Protein AF-A0A378AQS3-F1 (afdb_monomer)

InterPro domains:
  IPR000160 GGDEF domain [PF00990] (47-160)
  IPR000160 GGDEF domain [PS50887] (77-192)
  IPR000160 GGDEF domain [SM00267] (37-167)
  IPR000160 GGDEF domain [TIGR00254] (46-160)
  IPR000160 GGDEF domain [cd01949] (50-169)
  IPR029787 Nucleotide cyclase [SSF55073] (52-170)
  IPR043128 Reverse transcriptase/Diguanylate cyclase domain [G3DSA:3.30.70.270] (35-178)
  IPR050469 Diguanylate cyclase Dgc-like, bacteria [PTHR45138] (30-157)

Nearest PDB structures (foldseek):
  6zxc-assembly2_D  TM=8.691E-01  e=1.055E-13  Leptospira biflexa serovar Patoc strain 'Patoc 1 (Paris)'
  6zxm-assembly3_E  TM=8.053E-01  e=2.109E-13  Leptospira biflexa serovar Patoc strain 'Patoc 1 (Paris)'
  7e6g-assembly1_B  TM=7.786E-01  e=2.713E-13  Pseudomonas aeruginosa
  5llw-assembly1_B  TM=8.592E-01  e=2.872E-11  Idiomarina sp. A28L
  6et7-assembly1_B  TM=8.944E-01  e=8.928E-11  Idiomarina sp. A28L

Sequence (192 aa):
MQLPDGATVGSFCLMDHQPRSFSAHEMQILSDLAAIVEDEFKVLDAATSDELTGLFNRRGFLTLAEYALLTAQRRHEPVSLAFVDLDRFKHINDTWGHEEGDRALIAIADLMKAAFRESDILARQGGDEFIILFANTSRHDAATAMETLSHNVARFNQQAANPWQLAFSWAASNTIPPAIPVSTRWWPPLTA

Mean predicted aligned error: 10.75 Å

Foldseek 3Di:
DADPVRDDPDDDDDDDPDDDDDDPVRVVVVVVVVVVVVVVVVVVLVVFADPLQRAGEPVVCVVVVVVLLVVCLVVVFWKKKKKKFWPPLVVQCVPPHVVRSSVLSNVLSVLLVVLADPSKHWYDYDSRMIMIMHHSDFQVRVVVSVVVSVVSQVVCQVPDPRPDGTDMDMDMDIDPPPPPPPDDDDDDDDDD

Structure (mmCIF, N/CA/C/O backbone):
data_AF-A0A378AQS3-F1
#
_entry.id   AF-A0A378AQS3-F1
#
loop_
_atom_site.group_PDB
_atom_site.id
_atom_site.type_symbol
_atom_site.label_atom_id
_atom_site.label_alt_id
_atom_site.label_comp_id
_atom_site.label_asym_id
_atom_site.label_entity_id
_atom_site.label_seq_id
_atom_site.pdbx_PDB_ins_code
_atom_site.Cartn_x
_atom_site.Cartn_y
_atom_site.Cartn_z
_atom_site.occupancy
_atom_site.B_iso_or_equiv
_atom_site.auth_seq_id
_atom_site.auth_comp_id
_atom_site.auth_asym_id
_atom_site.auth_atom_id
_atom_site.pdbx_PDB_model_num
ATOM 1 N N . MET A 1 1 ? -23.527 8.546 9.031 1.00 61.44 1 MET A N 1
ATOM 2 C CA . MET A 1 1 ? -22.121 8.609 8.600 1.00 61.44 1 MET A CA 1
ATOM 3 C C . MET A 1 1 ? -22.005 8.092 7.184 1.00 61.44 1 MET A C 1
ATOM 5 O O . MET A 1 1 ? -22.240 6.905 6.954 1.00 61.44 1 MET A O 1
ATOM 9 N N . GLN A 1 2 ? -21.709 8.991 6.247 1.00 64.19 2 GLN A N 1
ATOM 10 C CA . GLN A 1 2 ? -21.507 8.663 4.835 1.00 64.19 2 GLN A CA 1
ATOM 11 C C . GLN A 1 2 ? -20.062 8.925 4.404 1.00 64.19 2 GLN A C 1
ATOM 13 O O . GLN A 1 2 ? -19.450 9.905 4.830 1.00 64.19 2 GLN A O 1
ATOM 18 N N . LEU A 1 3 ? -19.540 8.047 3.550 1.00 59.03 3 LEU A N 1
ATOM 19 C CA . LEU A 1 3 ? -18.278 8.241 2.841 1.00 59.03 3 LEU A CA 1
ATOM 20 C C . LEU A 1 3 ? -18.432 9.276 1.719 1.00 59.03 3 LEU A C 1
ATOM 22 O O . LEU A 1 3 ? -19.555 9.573 1.301 1.00 59.03 3 LEU A O 1
ATOM 26 N N . PRO A 1 4 ? -17.312 9.806 1.194 1.00 49.22 4 PRO A N 1
ATOM 27 C CA . PRO A 1 4 ? -17.315 10.714 0.046 1.00 49.22 4 PRO A CA 1
ATOM 28 C C . PRO A 1 4 ? -18.019 10.160 -1.207 1.00 49.22 4 PRO A C 1
ATOM 30 O O . PRO A 1 4 ? -18.507 10.937 -2.022 1.00 49.22 4 PRO A O 1
ATOM 33 N N . ASP A 1 5 ? -18.101 8.836 -1.354 1.00 61.59 5 ASP A N 1
ATOM 34 C CA . ASP A 1 5 ? -18.792 8.139 -2.449 1.00 61.59 5 ASP A CA 1
ATOM 35 C C . ASP A 1 5 ? -20.304 7.927 -2.201 1.00 61.59 5 ASP A C 1
ATOM 37 O O . ASP A 1 5 ? -21.007 7.382 -3.053 1.00 61.59 5 ASP A O 1
ATOM 41 N N . GLY A 1 6 ? -20.818 8.364 -1.046 1.00 68.12 6 GLY A N 1
ATOM 42 C CA . GLY A 1 6 ? -22.214 8.214 -0.633 1.00 68.12 6 GLY A CA 1
ATOM 43 C C . GLY A 1 6 ? -22.534 6.906 0.100 1.00 68.12 6 GLY A C 1
ATOM 44 O O . GLY A 1 6 ? -23.679 6.712 0.522 1.00 68.12 6 GLY A O 1
ATOM 45 N N . ALA A 1 7 ? -21.565 6.008 0.303 1.00 61.66 7 ALA A N 1
ATOM 46 C CA . ALA A 1 7 ? -21.785 4.773 1.049 1.00 61.66 7 ALA A CA 1
ATOM 47 C C . ALA A 1 7 ? -22.010 5.052 2.548 1.00 61.66 7 ALA A C 1
ATOM 49 O O . ALA A 1 7 ? -21.296 5.832 3.176 1.00 61.66 7 ALA A O 1
ATOM 50 N N . THR A 1 8 ? -23.018 4.409 3.150 1.00 68.88 8 THR A N 1
ATOM 51 C CA . THR A 1 8 ? -23.315 4.554 4.587 1.00 68.88 8 THR A CA 1
ATOM 52 C C . THR A 1 8 ? -22.450 3.594 5.402 1.00 68.88 8 THR A C 1
ATOM 54 O O . THR A 1 8 ? -22.619 2.383 5.295 1.00 68.88 8 THR A O 1
ATOM 57 N N . VAL A 1 9 ? -21.554 4.126 6.238 1.00 68.25 9 VAL A N 1
ATOM 58 C CA . VAL A 1 9 ? -20.595 3.332 7.046 1.00 68.25 9 VAL A CA 1
ATOM 59 C C . VAL A 1 9 ? -21.063 3.129 8.480 1.00 68.25 9 VAL A C 1
ATOM 61 O O . VAL A 1 9 ? -20.575 2.258 9.192 1.00 68.25 9 VAL A O 1
ATOM 64 N N . GLY A 1 10 ? -22.020 3.937 8.933 1.00 66.81 10 GLY A N 1
ATOM 65 C CA . GLY A 1 10 ? -22.498 3.845 10.302 1.00 66.81 10 GLY A CA 1
ATOM 66 C C . GLY A 1 10 ? -23.633 4.801 10.624 1.00 66.81 10 GLY A C 1
ATOM 67 O O . GLY A 1 10 ? -23.907 5.770 9.905 1.00 66.81 10 GLY A O 1
ATOM 68 N N . SER A 1 11 ? -24.281 4.521 11.749 1.00 72.19 11 SER A N 1
ATOM 69 C CA . SER A 1 11 ? -25.388 5.296 12.298 1.00 72.19 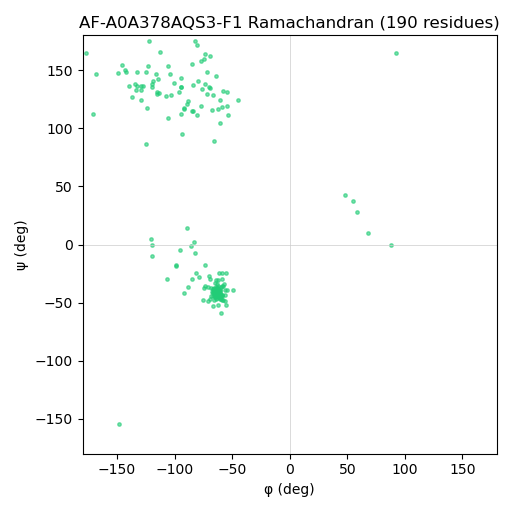11 SER A CA 1
ATOM 70 C C . SER A 1 11 ? -24.994 5.910 13.637 1.00 72.19 11 SER A C 1
ATOM 72 O O . SER A 1 11 ? -24.515 5.210 14.529 1.00 72.19 11 SER A O 1
ATOM 74 N N . PHE A 1 12 ? -25.247 7.206 13.796 1.00 67.25 12 PHE A N 1
ATOM 75 C CA . PHE A 1 12 ? -25.238 7.841 15.107 1.00 67.25 12 PHE A CA 1
ATOM 76 C C . PHE A 1 12 ? -26.578 7.537 15.787 1.00 67.25 12 PHE A C 1
ATOM 78 O O . PHE A 1 12 ? -27.625 7.986 15.322 1.00 67.25 12 PHE A O 1
ATOM 85 N N . CYS A 1 13 ? -26.555 6.722 16.843 1.00 68.69 13 CYS A N 1
ATOM 86 C CA . CYS A 1 13 ? -27.760 6.267 17.536 1.00 68.69 13 CYS A CA 1
ATOM 87 C C . CYS A 1 13 ? -27.811 6.826 18.956 1.00 68.69 13 CYS A C 1
ATOM 89 O O . CYS A 1 13 ? -26.860 6.676 19.721 1.00 68.69 13 CYS A O 1
ATOM 91 N N . LEU A 1 14 ? -28.955 7.402 19.330 1.00 74.69 14 LEU A N 1
ATOM 92 C CA . LEU A 1 14 ? -29.257 7.719 20.722 1.00 74.69 14 LEU A CA 1
ATOM 93 C C . LEU A 1 14 ? -29.935 6.503 21.365 1.00 74.69 14 LEU A C 1
ATOM 95 O O . LEU A 1 14 ? -30.961 6.039 20.868 1.00 74.69 14 LEU A O 1
ATOM 99 N N . MET A 1 15 ? -29.370 5.985 22.455 1.00 78.44 15 MET A N 1
ATOM 100 C CA . MET A 1 15 ? -29.962 4.888 23.226 1.00 78.44 15 MET A CA 1
ATOM 101 C C . MET A 1 15 ? -30.507 5.423 24.548 1.00 78.44 15 MET A C 1
ATOM 103 O O . MET A 1 15 ? -29.787 6.083 25.293 1.00 78.44 15 MET A O 1
ATOM 107 N N . ASP A 1 16 ? -31.774 5.125 24.829 1.00 77.00 16 ASP A N 1
ATOM 108 C CA . ASP A 1 16 ? -32.467 5.491 26.065 1.00 77.00 16 ASP A CA 1
ATOM 109 C C . ASP A 1 16 ? -33.199 4.254 26.614 1.00 77.00 16 ASP A C 1
ATOM 111 O O . ASP A 1 16 ? -33.629 3.380 25.857 1.00 77.00 16 ASP A O 1
ATOM 115 N N . HIS A 1 17 ? -33.323 4.161 27.936 1.00 80.75 17 HIS A N 1
ATOM 116 C CA . HIS A 1 17 ? -34.028 3.075 28.616 1.00 80.75 17 HIS A CA 1
ATOM 117 C C . HIS A 1 17 ? -35.548 3.285 28.664 1.00 80.75 17 HIS A C 1
ATOM 119 O O . HIS A 1 17 ? -36.266 2.376 29.086 1.00 80.75 17 HIS A O 1
ATOM 125 N N . GLN A 1 18 ? -36.052 4.450 28.241 1.00 80.31 18 GLN A N 1
ATOM 126 C CA . GLN A 1 18 ? -37.485 4.716 28.115 1.00 80.31 18 GLN A CA 1
ATOM 127 C C . GLN A 1 18 ? -37.874 5.195 26.706 1.00 80.31 18 GLN A C 1
ATOM 129 O O . GLN A 1 18 ? -37.091 5.882 26.049 1.00 80.31 18 GLN A O 1
ATOM 134 N N . PRO A 1 19 ? -39.095 4.874 26.226 1.00 79.62 19 PRO A N 1
ATOM 135 C CA . PRO A 1 19 ? -39.598 5.403 24.964 1.00 79.62 19 PRO A CA 1
ATOM 136 C C . PRO A 1 19 ? -39.692 6.932 25.005 1.00 79.62 19 PRO A C 1
ATOM 138 O O . PRO A 1 19 ? -40.382 7.498 25.853 1.00 79.62 19 PRO A O 1
ATOM 141 N N . ARG A 1 20 ? -39.036 7.598 24.054 1.00 81.69 20 ARG A N 1
ATOM 142 C CA . ARG A 1 20 ? -39.035 9.056 23.897 1.00 81.69 20 ARG A CA 1
ATOM 143 C C . ARG A 1 20 ? -39.417 9.432 22.469 1.00 81.69 20 ARG A C 1
ATOM 145 O O . ARG A 1 20 ? -38.909 8.850 21.516 1.00 81.69 20 ARG A O 1
ATOM 152 N N . SER A 1 21 ? -40.271 10.443 22.322 1.00 81.00 21 SER A N 1
ATOM 153 C CA . SER A 1 21 ? -40.487 11.145 21.05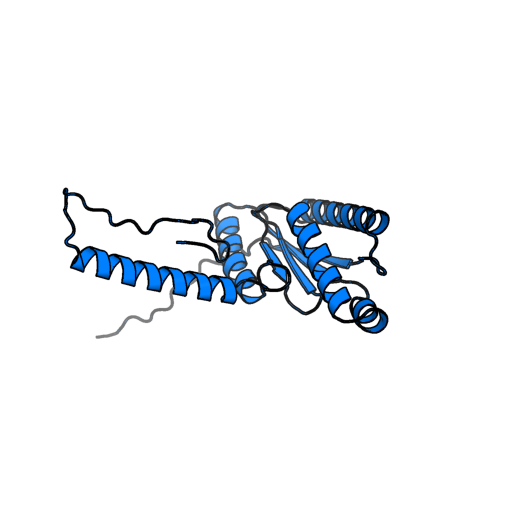3 1.00 81.00 21 SER A CA 1
ATOM 154 C C . SER A 1 21 ? -39.608 12.389 20.995 1.00 81.00 21 SER A C 1
ATOM 156 O O . SER A 1 21 ? -39.555 13.140 21.969 1.00 81.00 21 SER A O 1
ATOM 158 N N . PHE A 1 22 ? -38.963 12.634 19.860 1.00 81.69 22 PHE A N 1
ATOM 159 C CA . PHE A 1 22 ? -38.183 13.848 19.640 1.00 81.69 22 PHE A CA 1
ATOM 160 C C . PHE A 1 22 ? -39.037 14.901 18.939 1.00 81.69 22 PHE A C 1
ATOM 162 O O . PHE A 1 22 ? -39.750 14.606 17.979 1.00 81.69 22 PHE A O 1
ATOM 169 N N . SER A 1 23 ? -38.961 16.139 19.412 1.00 89.88 23 SER A N 1
ATOM 170 C CA . SER A 1 23 ? -39.482 17.293 18.685 1.00 89.88 23 SER A CA 1
ATOM 171 C C . SER A 1 23 ? -38.640 17.578 17.436 1.00 89.88 23 SER A C 1
ATOM 173 O O . SER A 1 23 ? -37.488 17.154 1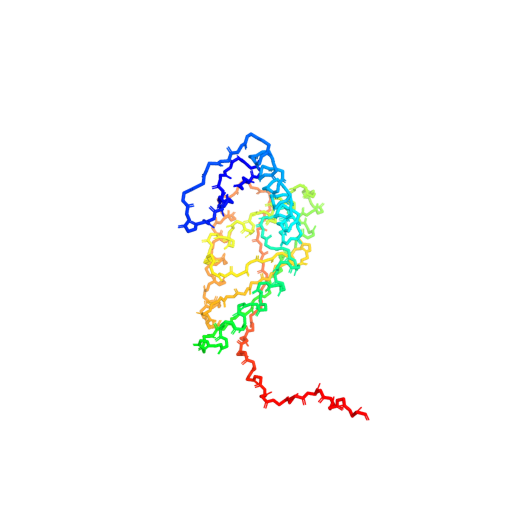7.330 1.00 89.88 23 SER A O 1
ATOM 175 N N . ALA A 1 24 ? -39.189 18.348 16.492 1.00 86.69 24 ALA A N 1
ATOM 176 C CA . ALA A 1 24 ? -38.453 18.777 15.300 1.00 86.69 24 ALA A CA 1
ATOM 177 C C . ALA A 1 24 ? -37.167 19.554 15.646 1.00 86.69 24 ALA A C 1
ATOM 179 O O . ALA A 1 24 ? -36.147 19.377 14.990 1.00 86.69 24 ALA A O 1
ATOM 180 N N . HIS A 1 25 ? -37.190 20.362 16.713 1.00 85.62 25 HIS A N 1
ATOM 181 C CA . HIS A 1 25 ? -36.007 21.081 17.186 1.00 85.62 25 HIS A CA 1
ATOM 182 C C . HIS A 1 25 ? -34.934 20.120 17.719 1.00 85.62 25 HIS A C 1
ATOM 184 O O . HIS A 1 25 ? -33.753 20.285 17.418 1.00 85.62 25 HIS A O 1
ATOM 190 N N . GLU A 1 26 ? -35.310 19.118 18.512 1.00 82.75 26 GLU A N 1
ATOM 191 C CA . GLU A 1 26 ? -34.347 18.136 19.023 1.00 82.75 26 GLU A CA 1
ATOM 192 C C . GLU A 1 26 ? -33.773 17.281 17.893 1.00 82.75 26 GLU A C 1
ATOM 194 O O . GLU A 1 26 ? -32.577 17.012 17.890 1.00 82.75 26 GLU A O 1
ATOM 199 N N . MET A 1 27 ? -34.593 16.915 16.900 1.00 84.75 27 MET A N 1
ATOM 200 C CA . MET A 1 27 ? -34.107 16.248 15.690 1.00 84.75 27 MET A CA 1
ATOM 201 C C . MET A 1 27 ? -33.098 17.111 14.925 1.00 84.75 27 MET A C 1
ATOM 203 O O . MET A 1 27 ? -32.095 16.577 14.459 1.00 84.75 27 MET A O 1
ATOM 207 N N . GLN A 1 28 ? -33.309 18.430 14.849 1.00 86.81 28 GLN A N 1
ATOM 208 C CA . GLN A 1 28 ? -32.346 19.336 14.221 1.00 86.81 28 GLN A CA 1
ATOM 209 C C . GLN A 1 28 ? -31.010 19.361 14.974 1.00 86.81 28 GLN A C 1
ATOM 211 O O . GLN A 1 28 ? -29.970 19.184 14.353 1.00 86.81 28 GLN A O 1
ATOM 216 N N . ILE A 1 29 ? -31.029 19.481 16.307 1.00 86.94 29 ILE A N 1
ATOM 217 C CA . ILE A 1 29 ? -29.798 19.437 17.119 1.00 86.94 29 ILE A CA 1
ATOM 218 C C . ILE A 1 29 ? -29.054 18.114 16.902 1.00 86.94 29 ILE A C 1
ATOM 220 O O . ILE A 1 29 ? -27.835 18.106 16.756 1.00 86.94 29 ILE A O 1
ATOM 224 N N . LEU A 1 30 ? -29.773 16.988 16.887 1.00 83.56 30 LEU A N 1
ATOM 225 C CA . LEU A 1 30 ? -29.168 15.675 16.661 1.00 83.56 30 LEU A CA 1
ATOM 226 C C . LEU A 1 30 ? -28.556 15.560 15.260 1.00 83.56 30 LEU A C 1
ATOM 228 O O . LEU A 1 30 ? -27.492 14.960 15.119 1.00 83.56 30 LEU A O 1
ATOM 232 N N . SER A 1 31 ? -29.192 16.155 14.249 1.00 83.94 31 SER A N 1
ATOM 233 C CA . SER A 1 31 ? -28.649 16.234 12.891 1.00 83.94 31 SER A CA 1
ATOM 234 C C . SER A 1 31 ? -27.377 17.079 12.837 1.00 83.94 31 SER A C 1
ATOM 236 O O . SER A 1 31 ? -26.397 16.657 12.228 1.00 83.94 31 SER A O 1
ATOM 238 N N . ASP A 1 32 ? -27.367 18.241 13.492 1.00 86.69 32 ASP A N 1
ATOM 239 C CA . ASP A 1 32 ? -26.199 19.126 13.534 1.00 86.69 32 ASP A CA 1
ATOM 240 C C . ASP A 1 32 ? -25.021 18.439 14.247 1.00 86.69 32 ASP A C 1
ATOM 242 O O . ASP A 1 32 ? -23.879 18.500 13.795 1.00 86.69 32 ASP A O 1
ATOM 246 N N . LEU A 1 33 ? -25.298 17.715 15.336 1.00 84.25 33 LEU A N 1
ATOM 247 C CA . LEU A 1 33 ? -24.290 16.968 16.088 1.00 84.25 33 LEU A CA 1
ATOM 248 C C . LEU A 1 33 ? -23.734 15.792 15.271 1.00 84.25 33 LEU A C 1
ATOM 250 O O . LEU A 1 33 ? -22.524 15.576 15.253 1.00 84.25 33 LEU A O 1
ATOM 254 N N . ALA A 1 34 ? -24.593 15.073 14.544 1.00 81.88 34 ALA A N 1
ATOM 255 C CA . ALA A 1 34 ? -24.160 14.028 13.621 1.00 81.88 34 ALA A CA 1
ATOM 256 C C . ALA A 1 34 ? -23.266 14.583 12.497 1.00 81.88 34 ALA A C 1
ATOM 258 O O . ALA A 1 34 ? -22.264 13.951 12.168 1.00 81.88 34 ALA A O 1
ATOM 259 N N . ALA A 1 35 ? -23.581 15.766 11.957 1.00 82.50 35 ALA A N 1
ATOM 260 C CA . ALA A 1 35 ? -22.772 16.421 10.928 1.00 82.50 35 ALA A CA 1
ATOM 261 C C . ALA A 1 35 ? -21.371 16.804 11.439 1.00 82.50 35 ALA A C 1
ATOM 263 O O . ALA A 1 35 ? -20.386 16.566 10.748 1.00 82.50 35 ALA A O 1
ATOM 264 N N . ILE A 1 36 ? -21.260 17.312 12.673 1.00 84.31 36 ILE A N 1
ATOM 265 C CA . ILE A 1 36 ? -19.960 17.617 13.297 1.00 84.31 36 ILE A CA 1
ATOM 266 C C . ILE A 1 36 ? -19.097 16.355 13.416 1.00 84.31 36 ILE A C 1
ATOM 268 O O . ILE A 1 36 ? -17.920 16.379 13.066 1.00 84.31 36 ILE A O 1
ATOM 272 N N . VAL A 1 37 ? -19.679 15.246 13.883 1.00 79.00 37 VAL A N 1
ATOM 273 C CA . VAL A 1 37 ? -18.957 13.969 14.013 1.00 79.00 37 VAL A CA 1
ATOM 274 C C . VAL A 1 37 ? -18.549 13.424 12.640 1.00 79.00 37 VAL A C 1
ATOM 276 O O . VAL A 1 37 ? -17.461 12.871 12.495 1.00 79.00 37 VAL A O 1
ATOM 279 N N . GLU A 1 38 ? -19.397 13.580 11.622 1.00 76.81 38 GLU A N 1
ATOM 280 C CA . GLU A 1 38 ? -19.071 13.207 10.241 1.00 76.81 38 GLU A CA 1
ATOM 281 C C . GLU A 1 38 ? -17.892 14.006 9.683 1.00 76.81 38 GLU A C 1
ATOM 283 O O . GLU A 1 38 ? -16.994 13.423 9.073 1.00 76.81 38 GLU A O 1
ATOM 288 N N . ASP A 1 39 ? -17.868 15.318 9.906 1.00 80.50 39 ASP A N 1
ATOM 289 C CA . ASP A 1 39 ? -16.762 16.169 9.476 1.00 80.50 39 ASP A CA 1
ATOM 290 C C . ASP A 1 39 ? -15.475 15.841 10.238 1.00 80.50 39 ASP A C 1
ATOM 292 O O . ASP A 1 39 ? -14.413 15.740 9.625 1.00 80.50 39 ASP A O 1
ATOM 296 N N . GLU A 1 40 ? -15.555 15.582 11.546 1.00 77.06 40 GLU A N 1
ATOM 297 C CA . GLU A 1 40 ? -14.407 15.135 12.338 1.00 77.06 40 GLU A CA 1
ATOM 298 C C . GLU A 1 40 ? -13.846 13.803 11.814 1.00 77.06 40 GLU A C 1
ATOM 300 O O . GLU A 1 40 ? -12.633 13.662 11.661 1.00 77.06 40 GLU A O 1
ATOM 305 N N . PHE A 1 41 ? -14.711 12.854 11.444 1.00 72.00 41 PHE A N 1
ATOM 306 C CA . PHE A 1 41 ? -14.291 11.584 10.852 1.00 72.00 41 PHE A CA 1
ATOM 307 C C . PHE A 1 41 ? -13.591 11.775 9.500 1.00 72.00 41 PHE A C 1
ATOM 309 O O . PHE A 1 41 ? -12.533 11.193 9.271 1.00 72.00 41 PHE A O 1
ATOM 316 N N . LYS A 1 42 ? -14.127 12.631 8.622 1.00 70.62 42 LYS A N 1
ATOM 317 C CA . LYS A 1 42 ? -13.493 12.959 7.331 1.00 70.62 42 LYS A CA 1
ATOM 318 C C . LYS A 1 42 ? -12.138 13.633 7.516 1.00 70.62 42 LYS A C 1
ATOM 320 O O . LYS A 1 42 ?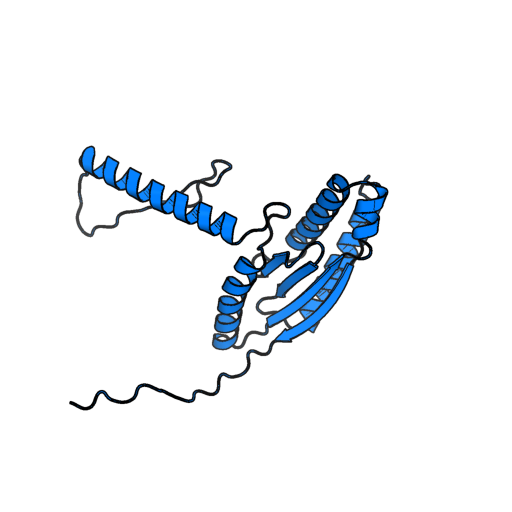 -11.189 13.314 6.805 1.00 70.62 42 LYS A O 1
ATOM 325 N N . VAL A 1 43 ? -12.036 14.546 8.484 1.00 73.38 43 VAL A N 1
ATOM 326 C CA . VAL A 1 43 ? -10.770 15.198 8.834 1.00 73.38 43 VAL A CA 1
ATOM 327 C C . VAL A 1 43 ? -9.762 14.167 9.335 1.00 73.38 43 VAL A C 1
ATOM 329 O O . VAL A 1 43 ? -8.598 14.250 8.956 1.00 73.38 43 VAL A O 1
ATOM 332 N N . LEU A 1 44 ? -10.187 13.193 10.147 1.00 71.69 44 LEU A N 1
ATOM 333 C CA . LEU A 1 44 ? -9.335 12.110 10.648 1.00 71.69 44 LEU A CA 1
ATOM 334 C C . LEU A 1 44 ? -8.894 11.130 9.548 1.00 71.69 44 LEU A C 1
ATOM 336 O O . LEU A 1 44 ? -7.741 10.695 9.552 1.00 71.69 44 LEU A O 1
ATOM 340 N N . ASP A 1 45 ? -9.764 10.815 8.592 1.00 70.19 45 ASP A N 1
ATOM 341 C CA . ASP A 1 45 ? -9.429 9.956 7.453 1.00 70.19 45 ASP A CA 1
ATOM 342 C C . ASP A 1 45 ? -8.407 10.635 6.526 1.00 70.19 45 ASP A C 1
ATOM 344 O O . ASP A 1 45 ? -7.298 10.131 6.349 1.00 70.19 45 ASP A O 1
ATOM 348 N N . ALA A 1 46 ? -8.679 11.865 6.075 1.00 69.94 46 ALA A N 1
ATOM 349 C CA . ALA A 1 46 ? -7.717 12.661 5.297 1.00 69.94 46 ALA A CA 1
ATOM 350 C C . ALA A 1 46 ? -6.399 12.898 6.061 1.00 69.94 46 ALA A C 1
ATOM 352 O O . ALA A 1 46 ? -5.314 13.019 5.496 1.00 69.94 46 ALA A O 1
ATOM 353 N N . ALA A 1 47 ? -6.475 12.937 7.390 1.00 81.25 47 ALA A N 1
ATOM 354 C CA . ALA A 1 47 ? -5.324 13.060 8.261 1.00 81.25 47 ALA A CA 1
ATOM 355 C C . ALA A 1 47 ? -4.431 11.810 8.301 1.00 81.25 47 ALA A C 1
ATOM 357 O O . ALA A 1 47 ? -3.240 11.944 8.620 1.00 81.25 47 ALA A O 1
ATOM 358 N N . THR A 1 48 ? -4.973 10.622 8.046 1.00 89.38 48 THR A N 1
ATOM 359 C CA . THR A 1 48 ? -4.310 9.331 8.297 1.00 89.38 48 THR A CA 1
ATOM 360 C C . THR A 1 48 ? -4.122 8.474 7.050 1.00 89.38 48 THR A C 1
ATOM 362 O O . THR A 1 48 ? -3.327 7.535 7.098 1.00 89.38 48 THR A O 1
ATOM 365 N N . SER A 1 49 ? -4.730 8.858 5.933 1.00 93.19 49 SER A N 1
ATOM 366 C CA . SER A 1 49 ? -4.630 8.192 4.635 1.00 93.19 49 SER A CA 1
ATOM 367 C C . SER A 1 49 ? -3.753 8.985 3.649 1.00 93.19 49 SER A C 1
ATOM 369 O O . SER A 1 49 ? -3.559 10.194 3.792 1.00 93.19 49 SER A O 1
ATOM 371 N N . ASP A 1 50 ? -3.145 8.295 2.685 1.00 95.38 50 ASP A N 1
ATOM 372 C CA . ASP A 1 50 ? -2.452 8.873 1.529 1.00 95.38 50 ASP A CA 1
ATOM 373 C C . ASP A 1 50 ? -3.442 8.988 0.365 1.00 95.38 50 ASP A C 1
ATOM 375 O O . ASP A 1 50 ? -3.950 7.977 -0.119 1.00 95.38 50 ASP A O 1
ATOM 379 N N . GLU A 1 51 ? -3.715 10.212 -0.091 1.00 92.31 51 GLU A N 1
ATOM 380 C CA . GLU A 1 51 ? -4.764 10.483 -1.089 1.00 92.31 51 GLU A CA 1
ATOM 381 C C . GLU A 1 51 ? -4.510 9.801 -2.439 1.00 92.31 51 GLU A C 1
ATOM 383 O O . GLU A 1 51 ? -5.458 9.441 -3.132 1.00 92.31 51 GLU A O 1
ATOM 388 N N . LEU A 1 52 ? -3.241 9.606 -2.813 1.00 96.25 52 LEU A N 1
ATOM 389 C CA . LEU A 1 52 ? -2.892 9.013 -4.100 1.00 96.25 52 LEU A CA 1
ATOM 390 C C . LEU A 1 52 ? -3.135 7.500 -4.115 1.00 96.25 52 LEU A C 1
ATOM 392 O O . LEU A 1 52 ? -3.703 6.972 -5.065 1.00 96.25 52 LEU A O 1
ATOM 396 N N . THR A 1 53 ? -2.667 6.792 -3.088 1.00 97.12 53 THR A N 1
ATOM 397 C CA . THR A 1 53 ? -2.652 5.318 -3.070 1.00 97.12 53 THR A CA 1
ATOM 398 C C . THR A 1 53 ? -3.824 4.697 -2.304 1.00 97.12 53 THR A C 1
ATOM 400 O O . THR A 1 53 ? -4.121 3.504 -2.462 1.00 97.12 53 THR A O 1
ATOM 403 N N . GLY A 1 54 ? -4.484 5.487 -1.453 1.00 94.44 54 GLY A N 1
ATOM 404 C CA . GLY A 1 54 ? -5.511 5.027 -0.518 1.00 94.44 54 GLY A CA 1
ATOM 405 C C . GLY A 1 54 ? -4.972 4.139 0.609 1.00 94.44 54 GLY A C 1
ATOM 406 O O . GLY A 1 54 ? -5.758 3.517 1.317 1.00 94.44 54 GLY A O 1
ATOM 407 N N . LEU A 1 55 ? -3.647 4.026 0.760 1.00 97.06 55 LEU A N 1
ATOM 408 C CA . LEU A 1 55 ? -3.022 3.378 1.915 1.00 97.06 55 LEU A CA 1
ATOM 409 C C . LEU A 1 55 ? -2.991 4.341 3.105 1.00 97.06 55 LEU A C 1
ATOM 411 O O . LEU A 1 55 ? -3.232 5.536 2.948 1.00 97.06 55 LEU A O 1
ATOM 415 N N . PHE A 1 56 ? -2.618 3.861 4.293 1.00 97.19 56 PHE A N 1
ATOM 416 C CA . PHE A 1 56 ? -2.325 4.785 5.386 1.00 97.19 56 PHE A CA 1
ATOM 417 C C . PHE A 1 56 ? -1.116 5.657 5.032 1.00 97.19 56 PHE A C 1
ATOM 419 O O . PHE A 1 56 ? -0.159 5.213 4.401 1.00 97.19 56 PHE A O 1
ATOM 426 N N . ASN A 1 57 ? -1.124 6.906 5.471 1.00 96.38 57 ASN A N 1
ATOM 427 C CA . ASN A 1 57 ? 0.076 7.726 5.464 1.00 96.38 57 ASN A CA 1
ATOM 428 C C . ASN A 1 57 ? 0.937 7.410 6.699 1.00 96.38 57 ASN A C 1
ATOM 430 O O . ASN A 1 57 ? 0.531 6.684 7.613 1.00 96.38 57 ASN A O 1
ATOM 434 N N . ARG A 1 58 ? 2.127 8.013 6.775 1.00 94.56 58 ARG A N 1
ATOM 435 C CA . ARG A 1 58 ? 3.038 7.868 7.923 1.00 94.56 58 ARG A CA 1
ATOM 436 C C . ARG A 1 58 ? 2.364 8.088 9.285 1.00 94.56 58 ARG A C 1
ATOM 438 O O . ARG A 1 58 ? 2.706 7.406 10.250 1.00 94.56 58 ARG A O 1
ATOM 445 N N . ARG A 1 59 ? 1.445 9.054 9.408 1.00 91.94 59 ARG A N 1
ATOM 446 C CA . ARG A 1 59 ? 0.747 9.313 10.678 1.00 91.94 59 ARG A CA 1
ATOM 447 C C . ARG A 1 59 ? -0.234 8.189 10.999 1.00 91.94 59 ARG A C 1
ATOM 449 O O . ARG A 1 59 ? -0.189 7.685 12.117 1.00 91.94 59 ARG A O 1
ATOM 456 N N . GLY A 1 60 ? -1.064 7.788 10.034 1.00 92.62 60 GLY A N 1
ATOM 457 C CA . GLY A 1 60 ? -1.995 6.668 10.200 1.00 92.62 60 GLY A CA 1
ATOM 458 C C . GLY A 1 60 ? -1.276 5.380 10.592 1.00 92.62 60 GLY A C 1
ATOM 459 O O . GLY A 1 60 ? -1.667 4.717 11.553 1.00 92.62 60 GLY A O 1
ATOM 460 N N . PHE A 1 61 ? -0.148 5.099 9.935 1.00 95.19 61 PHE A N 1
ATOM 461 C CA . PHE A 1 61 ? 0.704 3.960 10.259 1.00 95.19 61 PHE A CA 1
ATOM 462 C C . PHE A 1 61 ? 1.139 3.950 11.725 1.00 95.19 61 PHE A C 1
ATOM 464 O O . PHE A 1 61 ? 0.961 2.945 12.404 1.00 95.19 61 PHE A O 1
ATOM 471 N N . LEU A 1 62 ? 1.699 5.056 12.231 1.00 91.94 62 LEU A N 1
ATOM 472 C CA . LEU A 1 62 ? 2.218 5.115 13.602 1.00 91.94 62 LEU A CA 1
ATOM 473 C C . LEU A 1 62 ? 1.122 4.859 14.642 1.00 91.94 62 LEU A C 1
ATOM 475 O O . LEU A 1 62 ? 1.340 4.089 15.577 1.00 91.94 62 LEU A O 1
ATOM 479 N N . THR A 1 63 ? -0.056 5.458 14.455 1.00 88.81 63 THR A N 1
ATOM 480 C CA . THR A 1 63 ? -1.199 5.273 15.358 1.00 88.81 63 THR A CA 1
ATOM 481 C C . THR A 1 63 ? -1.682 3.822 15.372 1.00 88.81 63 THR A C 1
ATOM 483 O O . THR A 1 63 ? -1.899 3.247 16.440 1.00 88.81 63 THR A O 1
ATOM 486 N N . LEU A 1 64 ? -1.823 3.197 14.201 1.00 90.94 64 LEU A N 1
ATOM 487 C CA . LEU A 1 64 ? -2.310 1.820 14.105 1.00 90.94 64 LEU A CA 1
ATOM 488 C C . LEU A 1 64 ? -1.259 0.796 14.540 1.00 90.94 64 LEU A C 1
ATOM 490 O O . LEU A 1 64 ? -1.595 -0.186 15.205 1.00 90.94 64 LEU A O 1
ATOM 494 N N . ALA A 1 65 ? 0.013 1.033 14.222 1.00 91.19 65 ALA A N 1
ATOM 495 C CA . ALA A 1 65 ? 1.112 0.166 14.622 1.00 91.19 65 ALA A CA 1
ATOM 496 C C . ALA A 1 65 ? 1.249 0.102 16.148 1.00 91.19 65 ALA A C 1
ATOM 498 O O . ALA A 1 65 ? 1.438 -0.984 16.693 1.00 91.19 65 ALA A O 1
ATOM 499 N N . GLU A 1 66 ? 1.092 1.226 16.856 1.00 88.44 66 GLU A N 1
ATOM 500 C CA . GLU A 1 66 ? 1.091 1.244 18.324 1.00 88.44 66 GLU A CA 1
ATOM 501 C C . GLU A 1 66 ? -0.009 0.334 18.896 1.00 88.44 66 GLU A C 1
ATOM 503 O O . GLU A 1 66 ? 0.257 -0.526 19.743 1.00 88.44 66 GLU A O 1
ATOM 508 N N . TYR A 1 67 ? -1.234 0.447 18.375 1.00 87.38 67 TYR A N 1
ATOM 509 C CA . TYR A 1 67 ? -2.349 -0.403 18.790 1.00 87.38 67 TYR A CA 1
ATOM 510 C C . TYR A 1 67 ? -2.108 -1.891 18.482 1.00 87.38 67 TYR A C 1
ATOM 512 O O . TYR A 1 67 ? -2.371 -2.759 19.327 1.00 87.38 67 TYR A O 1
ATOM 520 N N . ALA A 1 68 ? -1.597 -2.196 17.287 1.00 88.81 68 ALA A N 1
ATOM 521 C CA . ALA A 1 68 ? -1.312 -3.557 16.850 1.00 88.81 68 ALA A CA 1
ATOM 522 C C . ALA A 1 68 ? -0.227 -4.214 17.716 1.00 88.81 68 ALA A C 1
A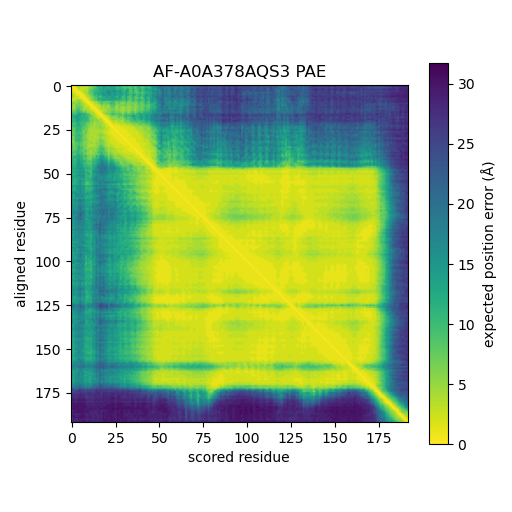TOM 524 O O . ALA A 1 68 ? -0.409 -5.343 18.174 1.00 88.81 68 ALA A O 1
ATOM 525 N N . LEU A 1 69 ? 0.852 -3.490 18.029 1.00 88.44 69 LEU A N 1
ATOM 526 C CA . LEU A 1 69 ? 1.938 -3.976 18.884 1.00 88.44 69 LEU A CA 1
ATOM 527 C C . LEU A 1 69 ? 1.465 -4.249 20.319 1.00 88.44 69 LEU A C 1
ATOM 529 O O . LEU A 1 69 ? 1.773 -5.305 20.874 1.00 88.44 69 LEU A O 1
ATOM 533 N N . LEU A 1 70 ? 0.668 -3.349 20.909 1.00 86.81 70 LEU A N 1
ATOM 534 C CA . LEU A 1 70 ? 0.080 -3.559 22.239 1.00 86.81 70 LEU A CA 1
ATOM 535 C C . LEU A 1 70 ? -0.863 -4.770 22.264 1.00 86.81 70 LEU A C 1
ATOM 537 O O . LEU A 1 70 ? -0.915 -5.515 23.245 1.00 86.81 70 LEU A O 1
ATOM 541 N N . THR A 1 71 ? -1.622 -4.978 21.189 1.00 87.25 71 THR A N 1
ATOM 542 C CA . THR A 1 71 ? -2.539 -6.117 21.066 1.00 87.25 71 THR A CA 1
ATOM 543 C C . THR A 1 71 ? -1.782 -7.431 20.926 1.00 87.25 71 THR A C 1
ATOM 545 O O . THR A 1 71 ? -2.069 -8.372 21.669 1.00 87.25 71 THR A O 1
ATOM 548 N N . ALA A 1 72 ? -0.780 -7.475 20.051 1.00 88.50 72 ALA A N 1
ATOM 549 C CA . ALA A 1 72 ? 0.069 -8.640 19.860 1.00 88.50 72 ALA A CA 1
ATOM 550 C C . ALA A 1 72 ? 0.823 -9.013 21.142 1.00 88.50 72 ALA A C 1
ATOM 552 O O . ALA A 1 72 ? 0.883 -10.186 21.503 1.00 88.50 72 ALA A O 1
ATOM 553 N N . GLN A 1 73 ? 1.307 -8.019 21.899 1.00 87.31 73 GLN A N 1
ATOM 554 C CA . GLN A 1 73 ? 1.943 -8.247 23.196 1.00 87.31 73 GLN A CA 1
ATOM 555 C C . GLN A 1 73 ? 0.996 -8.936 24.187 1.00 87.31 73 GLN A C 1
ATOM 557 O O . GLN A 1 73 ? 1.388 -9.915 24.818 1.00 87.31 73 GLN A O 1
ATOM 562 N N . ARG A 1 74 ? -0.253 -8.461 24.308 1.00 88.38 74 ARG A N 1
ATOM 563 C CA . ARG A 1 74 ? -1.254 -9.077 25.200 1.00 88.38 74 ARG A CA 1
ATOM 564 C C . ARG A 1 74 ? -1.623 -10.501 24.787 1.00 88.38 74 ARG A C 1
ATOM 566 O O . ARG A 1 74 ? -1.995 -11.295 25.644 1.00 88.38 74 ARG A O 1
ATOM 573 N N . ARG A 1 75 ? -1.575 -10.801 23.487 1.00 89.38 75 ARG A N 1
ATOM 574 C CA . ARG A 1 75 ? -1.960 -12.103 22.922 1.00 89.38 75 ARG A CA 1
ATOM 575 C C . ARG A 1 75 ? -0.789 -13.061 22.711 1.00 89.38 75 ARG A C 1
ATOM 577 O O . ARG A 1 75 ? -1.023 -14.209 22.358 1.00 89.38 75 ARG A O 1
ATOM 584 N N . HIS A 1 76 ? 0.442 -12.612 22.950 1.00 88.00 76 HIS A N 1
ATOM 585 C CA . HIS A 1 76 ? 1.666 -13.343 22.612 1.00 88.00 76 HIS A CA 1
ATOM 586 C C . HIS A 1 76 ? 1.736 -13.749 21.129 1.00 88.00 76 HIS A C 1
ATOM 588 O O . HIS A 1 76 ? 2.227 -14.824 20.789 1.00 88.00 76 HIS A O 1
ATOM 594 N N . GLU A 1 77 ? 1.253 -12.874 20.247 1.00 90.62 77 GLU A N 1
ATOM 595 C CA . GLU A 1 77 ? 1.260 -13.077 18.797 1.00 90.62 77 GLU A CA 1
ATOM 596 C C . GLU A 1 77 ? 2.507 -12.426 18.166 1.00 90.62 77 GLU A C 1
ATOM 598 O O . GLU A 1 77 ? 2.950 -11.364 18.620 1.00 90.62 77 GLU A O 1
ATOM 603 N N . PRO A 1 78 ? 3.108 -13.036 17.129 1.00 91.62 78 PRO A N 1
ATOM 604 C CA . PRO A 1 78 ? 4.236 -12.443 16.420 1.00 91.62 78 PRO A CA 1
ATOM 605 C C . PRO A 1 78 ? 3.800 -11.250 15.561 1.00 91.62 78 PRO A C 1
ATOM 607 O O . PRO A 1 78 ? 2.699 -11.229 15.015 1.00 91.62 78 PRO A O 1
ATOM 610 N N . VAL A 1 79 ? 4.689 -10.271 15.393 1.00 92.81 79 VAL A N 1
ATOM 611 C CA . VAL A 1 79 ? 4.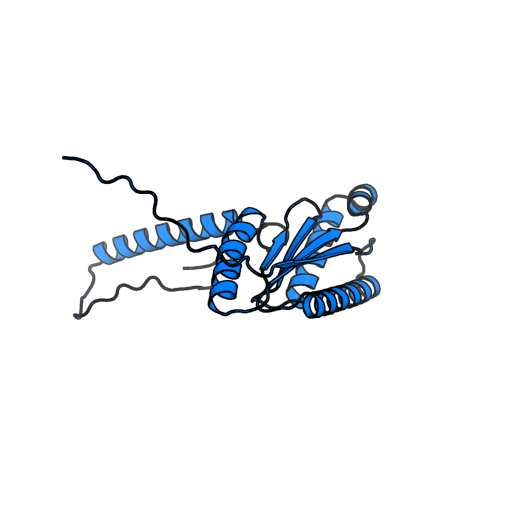496 -9.142 14.474 1.00 92.81 79 VAL A CA 1
ATOM 612 C C . VAL A 1 79 ? 5.768 -8.940 13.670 1.00 92.81 79 VAL A C 1
ATOM 614 O O . VAL A 1 79 ? 6.866 -8.881 14.235 1.00 92.81 79 VAL A O 1
ATOM 617 N N . SER A 1 80 ? 5.616 -8.778 12.361 1.00 95.38 80 SER A N 1
ATOM 618 C CA . SER A 1 80 ? 6.731 -8.519 11.452 1.00 95.38 80 SER A CA 1
ATOM 619 C C . SER A 1 80 ? 6.556 -7.184 10.754 1.00 95.38 80 SER A C 1
ATOM 621 O O . SER A 1 80 ? 5.452 -6.826 10.357 1.00 95.38 80 SER A O 1
ATOM 623 N N . LEU A 1 81 ? 7.657 -6.462 10.585 1.00 95.88 81 LEU A N 1
ATOM 624 C CA . LEU A 1 81 ? 7.683 -5.174 9.909 1.00 95.88 81 LEU A CA 1
ATOM 625 C C . LEU A 1 81 ? 8.521 -5.292 8.640 1.00 95.88 81 LEU A C 1
ATOM 627 O O . LEU A 1 81 ? 9.659 -5.758 8.720 1.00 95.88 81 LEU A O 1
ATOM 631 N N . ALA A 1 82 ? 7.988 -4.851 7.504 1.00 97.00 82 ALA A N 1
ATOM 632 C CA . ALA A 1 82 ? 8.714 -4.763 6.244 1.00 97.00 82 ALA A CA 1
ATOM 633 C C . ALA A 1 82 ? 8.764 -3.321 5.732 1.00 97.00 82 ALA A C 1
ATOM 635 O O . ALA A 1 82 ? 7.755 -2.619 5.728 1.00 97.00 82 ALA A O 1
ATOM 636 N N . PHE A 1 83 ? 9.945 -2.906 5.285 1.00 97.00 83 PHE A N 1
ATOM 637 C CA . PHE A 1 83 ? 10.148 -1.692 4.501 1.00 97.00 83 PHE A CA 1
ATOM 638 C C . PHE A 1 83 ? 10.283 -2.072 3.036 1.00 97.00 83 PHE A C 1
ATOM 640 O O . PHE A 1 83 ? 10.939 -3.070 2.728 1.00 97.00 83 PHE A O 1
ATOM 647 N N . VAL A 1 84 ? 9.672 -1.281 2.163 1.00 98.19 84 VAL A N 1
ATOM 648 C CA . VAL A 1 84 ? 9.645 -1.488 0.718 1.00 98.19 84 VAL A CA 1
ATOM 649 C C . VAL A 1 84 ? 9.987 -0.172 0.028 1.00 98.19 84 VAL A C 1
ATOM 651 O O . VAL A 1 84 ? 9.468 0.869 0.413 1.00 98.19 84 VAL A O 1
ATOM 654 N N . ASP A 1 85 ? 10.836 -0.230 -0.988 1.00 98.19 85 ASP A N 1
ATOM 655 C CA . ASP A 1 85 ? 11.243 0.908 -1.816 1.00 98.19 85 ASP A CA 1
ATOM 656 C C . ASP A 1 85 ? 11.069 0.533 -3.292 1.00 98.19 85 ASP A C 1
ATOM 658 O O . ASP A 1 85 ? 11.442 -0.579 -3.684 1.00 98.19 85 ASP A O 1
ATOM 662 N N . LEU A 1 86 ? 10.461 1.406 -4.104 1.00 98.06 86 LEU A N 1
ATOM 663 C CA . LEU A 1 86 ? 10.319 1.142 -5.539 1.00 98.06 86 LEU A CA 1
ATOM 664 C C . LEU A 1 86 ? 11.639 1.391 -6.273 1.00 98.06 86 LEU A C 1
ATOM 666 O O . LEU A 1 86 ? 12.131 2.515 -6.383 1.00 98.06 86 LEU A O 1
ATOM 670 N N . ASP A 1 87 ? 12.158 0.345 -6.907 1.00 97.62 87 ASP A N 1
ATOM 671 C CA . ASP A 1 87 ? 13.422 0.428 -7.618 1.00 97.62 87 ASP A CA 1
ATOM 672 C C . ASP A 1 87 ? 13.293 1.353 -8.836 1.00 97.62 87 ASP A C 1
ATOM 674 O O . ASP A 1 87 ? 12.451 1.164 -9.717 1.00 97.62 87 ASP A O 1
ATOM 678 N N . ARG A 1 88 ? 14.209 2.323 -8.944 1.00 95.69 88 ARG A N 1
ATOM 679 C CA . ARG A 1 88 ? 14.308 3.251 -10.088 1.00 95.69 88 ARG A CA 1
ATOM 680 C C . ARG A 1 88 ? 13.037 4.076 -10.326 1.00 95.69 88 ARG A C 1
ATOM 682 O O . ARG A 1 88 ? 12.827 4.540 -11.446 1.00 95.69 88 ARG A O 1
ATOM 689 N N . PHE A 1 89 ? 12.236 4.347 -9.299 1.00 97.81 89 PHE A N 1
ATOM 690 C CA . PHE A 1 89 ? 11.030 5.166 -9.440 1.00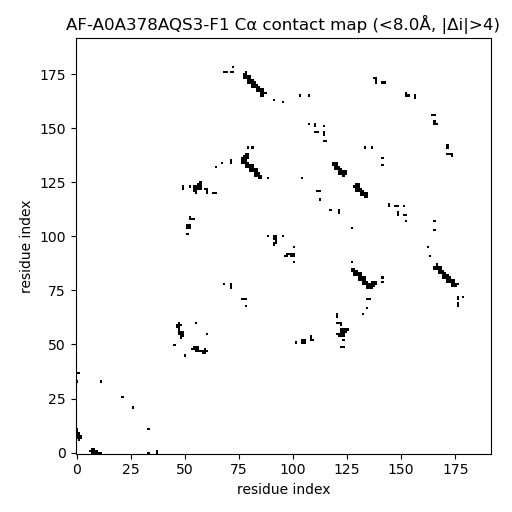 97.81 89 PHE A CA 1
ATOM 691 C C . PHE A 1 89 ? 11.298 6.546 -10.062 1.00 97.81 89 PHE A C 1
ATOM 693 O O . PHE A 1 89 ? 10.573 6.997 -10.948 1.00 97.81 89 PHE A O 1
ATOM 700 N N . LYS A 1 90 ? 12.412 7.193 -9.698 1.00 96.75 90 LYS A N 1
ATOM 701 C CA . LYS A 1 90 ? 12.833 8.450 -10.332 1.00 96.75 90 LYS A CA 1
ATOM 702 C C . LYS A 1 90 ? 12.988 8.333 -11.856 1.00 96.75 90 LYS A C 1
ATOM 704 O O . LYS A 1 90 ? 12.583 9.238 -12.571 1.00 96.75 90 LYS A O 1
ATOM 709 N N . HIS A 1 91 ? 13.513 7.214 -12.362 1.00 97.56 91 HIS A N 1
ATOM 710 C CA . HIS A 1 91 ? 13.618 6.986 -13.807 1.00 97.56 91 HIS A CA 1
ATOM 711 C C . HIS A 1 91 ? 12.235 6.935 -14.467 1.00 97.56 91 HIS A C 1
ATOM 713 O O . HIS A 1 91 ? 12.097 7.378 -15.606 1.00 97.56 91 HIS A O 1
ATOM 719 N N . ILE A 1 92 ? 11.217 6.419 -13.765 1.00 97.69 92 ILE A N 1
ATOM 720 C CA . ILE A 1 92 ? 9.840 6.421 -14.265 1.00 97.69 92 ILE A CA 1
ATOM 721 C C . ILE A 1 92 ? 9.346 7.857 -14.455 1.00 97.69 92 ILE A C 1
ATOM 723 O O . ILE A 1 92 ? 8.948 8.225 -15.560 1.00 97.69 92 ILE A O 1
ATOM 727 N N . ASN A 1 93 ? 9.475 8.678 -13.412 1.00 97.81 93 ASN A N 1
ATOM 728 C CA . ASN A 1 93 ? 9.101 10.092 -13.457 1.00 97.81 93 ASN A CA 1
ATOM 729 C C . ASN A 1 93 ? 9.861 10.865 -14.539 1.00 97.81 93 ASN A C 1
ATOM 731 O O . ASN A 1 93 ? 9.256 11.594 -15.321 1.00 97.81 93 ASN A O 1
ATOM 735 N N . ASP A 1 94 ? 11.180 10.688 -14.604 1.00 98.06 94 ASP A N 1
ATOM 736 C CA . ASP A 1 94 ? 12.041 11.446 -15.512 1.00 98.06 94 ASP A CA 1
ATOM 737 C C . ASP A 1 94 ? 11.803 11.066 -16.988 1.00 98.06 94 ASP A C 1
ATOM 739 O O . ASP A 1 94 ? 11.978 11.900 -17.875 1.00 98.06 94 ASP A O 1
ATOM 743 N N . THR A 1 95 ? 11.401 9.818 -17.268 1.00 98.06 95 THR A N 1
ATOM 744 C CA . THR A 1 95 ? 11.230 9.312 -18.644 1.00 98.06 95 THR A CA 1
ATOM 745 C C . THR A 1 95 ? 9.809 9.491 -19.168 1.00 98.06 95 THR A C 1
ATOM 747 O O . THR A 1 95 ? 9.631 9.835 -20.337 1.00 98.06 95 THR A O 1
ATOM 750 N N . TRP A 1 96 ? 8.800 9.237 -18.332 1.00 97.38 96 TRP A N 1
ATOM 751 C CA . TRP A 1 96 ? 7.400 9.204 -18.766 1.00 97.38 96 TRP A CA 1
ATOM 752 C C . TRP A 1 96 ? 6.503 10.228 -18.055 1.00 97.38 96 TRP A C 1
ATOM 754 O O . TRP A 1 96 ? 5.329 10.347 -18.394 1.00 97.38 96 TRP A O 1
ATOM 764 N N . GLY A 1 97 ? 7.059 11.023 -17.140 1.00 97.69 97 GLY A N 1
ATOM 765 C CA . GLY A 1 97 ? 6.356 12.088 -16.431 1.00 97.69 97 GLY A CA 1
ATOM 766 C C . GLY A 1 97 ? 5.747 11.647 -15.100 1.00 97.69 97 GLY A C 1
ATOM 767 O O . GLY A 1 97 ? 5.598 10.460 -14.809 1.00 97.69 97 GLY A O 1
ATOM 768 N N . HIS A 1 98 ? 5.382 12.634 -14.279 1.00 97.19 98 HIS A N 1
ATOM 769 C CA . HIS A 1 98 ? 4.846 12.401 -12.935 1.00 97.19 98 HIS A CA 1
ATOM 770 C C . HIS A 1 98 ? 3.503 11.671 -12.928 1.00 97.19 98 HIS A C 1
ATOM 772 O O . HIS A 1 98 ? 3.281 10.850 -12.049 1.00 97.19 98 HIS A O 1
ATOM 778 N N . GLU A 1 99 ? 2.650 11.885 -13.932 1.00 97.44 99 GLU A N 1
ATOM 779 C CA . GLU A 1 99 ? 1.386 11.145 -14.053 1.00 97.44 99 GLU A CA 1
ATOM 780 C C . GLU A 1 99 ? 1.628 9.630 -14.160 1.00 97.44 99 GLU A C 1
ATOM 782 O O . GLU A 1 99 ? 0.895 8.828 -13.588 1.00 97.44 99 GLU A O 1
ATOM 787 N N . GLU A 1 100 ? 2.694 9.212 -14.846 1.00 97.75 100 GLU A N 1
ATOM 788 C CA . GLU A 1 100 ? 3.076 7.801 -14.937 1.00 97.75 100 GLU A CA 1
ATOM 789 C C . GLU A 1 100 ? 3.678 7.269 -13.644 1.00 97.75 100 GLU A C 1
ATOM 791 O O . GLU A 1 100 ? 3.416 6.122 -13.278 1.00 97.75 100 GLU A O 1
ATOM 796 N N . GLY A 1 101 ? 4.442 8.100 -12.933 1.00 98.12 101 GLY A N 1
ATOM 797 C CA . GLY A 1 101 ? 4.900 7.783 -11.584 1.00 98.12 101 GLY A CA 1
ATOM 798 C C . GLY A 1 101 ? 3.734 7.571 -10.623 1.00 98.12 101 GLY A C 1
ATOM 799 O O . GLY A 1 101 ? 3.704 6.579 -9.898 1.00 98.12 101 GLY A O 1
ATOM 800 N N . ASP A 1 102 ? 2.726 8.434 -10.679 1.00 98.44 102 ASP A N 1
ATOM 801 C CA . ASP A 1 102 ? 1.511 8.305 -9.880 1.00 98.44 102 ASP A CA 1
ATOM 802 C C . ASP A 1 102 ? 0.774 6.999 -10.198 1.00 98.44 102 ASP A C 1
ATOM 804 O O . ASP A 1 102 ? 0.397 6.257 -9.289 1.00 98.44 102 ASP A O 1
ATOM 808 N N . ARG A 1 103 ? 0.663 6.632 -11.483 1.00 98.06 103 ARG A N 1
ATOM 809 C CA . ARG A 1 103 ? 0.108 5.327 -11.886 1.00 98.06 103 ARG A CA 1
ATOM 810 C C . ARG A 1 103 ? 0.938 4.146 -11.381 1.00 98.06 103 ARG A C 1
ATOM 812 O O . ARG A 1 103 ? 0.357 3.121 -11.030 1.00 98.06 103 ARG A O 1
ATOM 819 N N . ALA A 1 104 ? 2.263 4.268 -11.323 1.00 98.19 104 ALA A N 1
ATOM 820 C CA . ALA A 1 104 ? 3.133 3.232 -10.767 1.00 98.19 104 ALA A CA 1
ATOM 821 C C . ALA A 1 104 ? 2.929 3.059 -9.254 1.00 98.19 104 ALA A C 1
ATOM 823 O O . ALA A 1 104 ? 2.834 1.927 -8.773 1.00 98.19 104 ALA A O 1
ATOM 824 N N . LEU A 1 105 ? 2.784 4.164 -8.518 1.00 98.62 105 LEU A N 1
ATOM 825 C CA . LEU A 1 105 ? 2.497 4.165 -7.081 1.00 98.62 105 LEU A CA 1
ATOM 826 C C . LEU A 1 105 ? 1.127 3.558 -6.765 1.00 98.62 105 LEU A C 1
ATOM 828 O O . LEU A 1 105 ? 1.014 2.728 -5.863 1.00 98.62 105 LEU A O 1
ATOM 832 N N . ILE A 1 106 ? 0.099 3.924 -7.533 1.00 98.50 106 ILE A N 1
ATOM 833 C CA . ILE A 1 106 ? -1.242 3.336 -7.412 1.00 98.50 106 ILE A CA 1
ATOM 834 C C . ILE A 1 106 ? -1.182 1.831 -7.691 1.00 98.50 106 ILE A C 1
ATOM 836 O O . ILE A 1 106 ? -1.687 1.033 -6.904 1.00 98.50 106 ILE A O 1
ATOM 840 N N . ALA A 1 107 ? -0.504 1.423 -8.769 1.00 98.25 107 ALA A N 1
ATOM 841 C CA . ALA A 1 107 ? -0.422 0.020 -9.157 1.00 98.25 107 ALA A CA 1
ATOM 842 C C . ALA A 1 107 ? 0.248 -0.852 -8.084 1.00 98.25 107 ALA A C 1
ATOM 844 O O . ALA A 1 107 ? -0.268 -1.926 -7.770 1.00 98.25 107 ALA A O 1
ATOM 845 N N . ILE A 1 108 ? 1.364 -0.412 -7.487 1.00 98.44 108 ILE A N 1
ATOM 846 C CA . ILE A 1 108 ? 1.986 -1.193 -6.409 1.00 98.44 108 ILE A CA 1
ATOM 847 C C . ILE A 1 108 ? 1.099 -1.236 -5.159 1.00 98.44 108 ILE A C 1
ATOM 849 O O . ILE A 1 108 ? 0.975 -2.296 -4.547 1.00 98.44 108 ILE A O 1
ATOM 853 N N . ALA A 1 109 ? 0.427 -0.136 -4.811 1.00 98.44 109 ALA A N 1
ATOM 854 C CA . ALA A 1 109 ? -0.482 -0.097 -3.671 1.00 98.44 109 ALA A CA 1
ATOM 855 C C . ALA A 1 109 ? -1.664 -1.062 -3.845 1.00 98.44 109 ALA A C 1
ATOM 857 O O . ALA A 1 109 ? -2.025 -1.777 -2.910 1.00 98.44 109 ALA A O 1
ATOM 858 N N . ASP A 1 110 ? -2.239 -1.135 -5.045 1.00 98.25 110 ASP A N 1
ATOM 859 C CA . ASP A 1 110 ? -3.310 -2.079 -5.369 1.00 98.25 110 ASP A CA 1
ATOM 860 C C . ASP A 1 110 ? -2.829 -3.533 -5.318 1.00 98.25 110 ASP A C 1
ATOM 862 O O . ASP A 1 110 ? -3.518 -4.397 -4.771 1.00 98.25 110 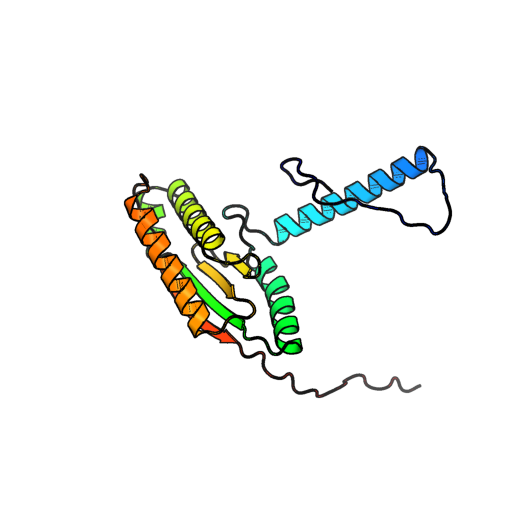ASP A O 1
ATOM 866 N N . LEU A 1 111 ? -1.615 -3.807 -5.805 1.00 98.25 111 LEU A N 1
ATOM 867 C CA . LEU A 1 111 ? -1.000 -5.132 -5.698 1.00 98.25 111 LEU A CA 1
ATOM 868 C C . LEU A 1 111 ? -0.748 -5.532 -4.238 1.00 98.25 111 LEU A C 1
ATOM 870 O O . LEU A 1 111 ? -0.971 -6.690 -3.889 1.00 98.25 111 LEU A O 1
ATOM 874 N N . MET A 1 112 ? -0.337 -4.595 -3.378 1.00 98.38 112 MET A N 1
ATOM 875 C CA . MET A 1 112 ? -0.187 -4.832 -1.937 1.00 98.38 112 MET A CA 1
ATOM 876 C C . MET A 1 112 ? -1.538 -5.118 -1.270 1.00 98.38 112 MET A C 1
ATOM 878 O O . MET A 1 112 ? -1.659 -6.117 -0.563 1.00 98.38 112 MET A O 1
ATOM 882 N N . LYS A 1 113 ? -2.570 -4.304 -1.541 1.00 97.38 113 LYS A N 1
ATOM 883 C CA . LYS A 1 113 ? -3.937 -4.509 -1.021 1.00 97.38 113 LYS A CA 1
ATOM 884 C C . LYS A 1 113 ? -4.517 -5.865 -1.433 1.00 97.38 113 LYS A C 1
ATOM 886 O O . LYS A 1 113 ? -5.216 -6.493 -0.650 1.00 97.38 113 LYS A O 1
ATOM 891 N N . ALA A 1 114 ? -4.211 -6.334 -2.644 1.00 96.62 114 ALA A N 1
ATOM 892 C CA . ALA A 1 114 ? -4.652 -7.642 -3.126 1.00 96.62 114 ALA A CA 1
ATOM 893 C C . ALA A 1 114 ? -3.824 -8.818 -2.571 1.00 96.62 114 ALA A C 1
ATOM 895 O O . ALA A 1 114 ? -4.329 -9.938 -2.489 1.00 96.62 114 ALA A O 1
ATOM 896 N N . ALA A 1 115 ? -2.548 -8.596 -2.239 1.00 95.94 115 ALA A N 1
ATOM 897 C CA . ALA A 1 115 ? -1.646 -9.639 -1.751 1.00 95.94 115 ALA A CA 1
ATOM 898 C C . ALA A 1 115 ? -1.756 -9.878 -0.238 1.00 95.94 115 ALA A C 1
ATOM 900 O O . ALA A 1 115 ? -1.491 -10.991 0.222 1.00 95.94 115 ALA A O 1
ATOM 901 N N . PHE A 1 116 ? -2.110 -8.848 0.530 1.00 97.19 116 PHE A N 1
ATOM 902 C CA . PHE A 1 116 ? -2.065 -8.864 1.992 1.00 97.19 116 PHE A CA 1
ATOM 903 C C . PHE A 1 116 ? -3.454 -8.807 2.623 1.00 97.19 116 PHE A C 1
ATOM 905 O O . PHE A 1 116 ? -4.458 -8.565 1.956 1.00 97.19 116 PHE A O 1
ATOM 912 N N . ARG A 1 117 ? -3.526 -9.115 3.920 1.00 95.38 117 ARG A N 1
ATOM 913 C CA . ARG A 1 117 ? -4.800 -9.212 4.642 1.00 95.38 117 ARG A CA 1
ATOM 914 C C . ARG A 1 117 ? -5.231 -7.832 5.121 1.00 95.38 117 ARG A C 1
ATOM 916 O O . ARG A 1 117 ? -4.392 -6.998 5.427 1.00 95.38 117 ARG A O 1
ATOM 923 N N . GLU A 1 118 ? -6.532 -7.641 5.331 1.00 88.50 118 GLU A N 1
ATOM 924 C CA . GLU A 1 118 ? -7.066 -6.414 5.953 1.00 88.50 118 GLU A CA 1
ATOM 925 C C . GLU A 1 118 ? -6.510 -6.156 7.364 1.00 88.50 118 GLU A C 1
ATOM 927 O O . GLU A 1 118 ? -6.488 -5.023 7.833 1.00 88.50 118 GLU A O 1
ATOM 932 N N . SER A 1 119 ? -6.063 -7.208 8.059 1.00 89.44 119 SER A N 1
ATOM 933 C CA . SER A 1 119 ? -5.417 -7.092 9.369 1.00 89.44 119 SER A CA 1
ATOM 934 C C . SER A 1 119 ? -3.991 -6.543 9.305 1.00 89.44 119 SER A C 1
ATOM 936 O O . SER A 1 119 ? -3.453 -6.156 10.342 1.00 89.44 119 SER A O 1
ATOM 938 N N . ASP A 1 120 ? -3.361 -6.571 8.129 1.00 95.50 120 ASP A N 1
ATOM 939 C CA . ASP A 1 120 ? -2.023 -6.033 7.919 1.00 95.50 120 ASP A CA 1
ATOM 940 C C . ASP A 1 120 ? -2.126 -4.528 7.660 1.00 95.50 120 ASP A C 1
ATOM 942 O O . ASP A 1 120 ? -2.997 -4.055 6.930 1.00 95.50 120 ASP A O 1
ATOM 946 N N . ILE A 1 121 ? -1.233 -3.750 8.267 1.00 96.56 121 ILE A N 1
ATOM 947 C CA . ILE A 1 121 ? -1.249 -2.292 8.123 1.00 96.56 121 ILE A CA 1
ATOM 948 C C . ILE A 1 121 ? -0.298 -1.926 6.994 1.00 96.56 121 ILE A C 1
ATOM 950 O O . ILE A 1 121 ? 0.918 -2.075 7.132 1.00 96.56 121 ILE A O 1
ATOM 954 N N . LEU A 1 122 ? -0.863 -1.436 5.895 1.00 98.19 122 LEU A N 1
ATOM 955 C CA . LEU A 1 122 ? -0.138 -0.990 4.710 1.00 98.19 122 LEU A CA 1
ATOM 956 C C . LEU A 1 122 ? -0.083 0.531 4.698 1.00 98.19 122 LEU A C 1
ATOM 958 O O . LEU A 1 122 ? -1.122 1.187 4.812 1.00 98.19 122 LEU A O 1
ATOM 962 N N . ALA A 1 123 ? 1.107 1.097 4.541 1.00 97.94 123 ALA A N 1
ATOM 963 C CA . ALA A 1 123 ? 1.258 2.537 4.509 1.00 97.94 123 ALA A CA 1
ATOM 964 C C . ALA A 1 123 ? 2.303 3.015 3.511 1.00 97.94 123 ALA A C 1
ATOM 966 O O . ALA A 1 123 ? 3.326 2.365 3.294 1.00 97.94 123 ALA A O 1
ATOM 967 N N . ARG A 1 124 ? 2.065 4.203 2.962 1.00 98.19 124 ARG A N 1
ATOM 968 C CA . ARG A 1 124 ? 3.054 4.970 2.216 1.00 98.19 124 ARG A CA 1
ATOM 969 C C . ARG A 1 124 ? 3.769 5.918 3.177 1.00 98.19 124 ARG A C 1
ATOM 971 O O . ARG A 1 124 ? 3.158 6.787 3.804 1.00 98.19 124 ARG A O 1
ATOM 978 N N . GLN A 1 125 ? 5.071 5.709 3.327 1.00 93.94 125 GLN A N 1
ATOM 979 C CA . GLN A 1 125 ? 5.915 6.451 4.261 1.00 93.94 125 GLN A CA 1
ATOM 980 C C . GLN A 1 125 ? 6.479 7.729 3.630 1.00 93.94 125 GLN A C 1
ATOM 982 O O . GLN A 1 125 ? 6.612 8.742 4.321 1.00 93.94 125 GLN A O 1
ATOM 987 N N . GLY A 1 126 ? 6.809 7.662 2.338 1.00 90.06 126 GLY A N 1
ATOM 988 C CA . GLY A 1 126 ? 7.496 8.708 1.584 1.00 90.06 126 GLY A CA 1
ATOM 989 C C . GLY A 1 126 ? 7.073 8.740 0.113 1.00 90.06 126 GLY A C 1
ATOM 990 O O . GLY A 1 126 ? 5.964 8.340 -0.233 1.00 90.06 126 GLY A O 1
ATOM 991 N N . GLY A 1 127 ? 7.952 9.237 -0.762 1.00 93.12 127 GLY A N 1
ATOM 992 C CA . GLY A 1 127 ? 7.668 9.350 -2.198 1.00 93.12 127 GLY A CA 1
ATOM 993 C C . GLY A 1 127 ? 7.370 7.992 -2.838 1.00 93.12 127 GLY A C 1
ATOM 994 O O . GLY A 1 127 ? 6.275 7.772 -3.343 1.00 93.12 127 GLY A O 1
ATOM 995 N N . ASP A 1 128 ? 8.324 7.080 -2.753 1.00 97.31 128 ASP A N 1
ATOM 996 C CA . ASP A 1 128 ? 8.332 5.717 -3.296 1.00 97.31 128 ASP A CA 1
ATOM 997 C C . ASP A 1 128 ? 8.500 4.634 -2.219 1.00 97.31 128 ASP A C 1
ATOM 999 O O . ASP A 1 128 ? 8.571 3.442 -2.521 1.00 97.31 128 ASP A O 1
ATOM 1003 N N . GLU A 1 129 ? 8.514 5.055 -0.956 1.00 97.94 129 GLU A N 1
ATOM 1004 C CA . GLU A 1 129 ? 8.724 4.202 0.205 1.00 97.94 129 GLU A CA 1
ATOM 1005 C C . GLU A 1 129 ? 7.394 3.768 0.829 1.00 97.94 129 GLU A C 1
ATOM 1007 O O . GLU A 1 129 ? 6.531 4.591 1.164 1.00 97.94 129 GLU A O 1
ATOM 1012 N N . PHE A 1 130 ? 7.275 2.470 1.088 1.00 98.50 130 PHE A N 1
ATOM 1013 C CA . PHE A 1 130 ? 6.143 1.846 1.755 1.00 98.50 130 PHE A CA 1
ATOM 1014 C C . PHE A 1 130 ? 6.599 1.076 2.994 1.00 98.50 130 PHE A C 1
ATOM 1016 O O . PHE A 1 130 ? 7.734 0.602 3.101 1.00 98.50 130 PHE A O 1
ATOM 1023 N N . ILE A 1 131 ? 5.688 0.938 3.946 1.00 97.75 131 ILE A N 1
ATOM 1024 C CA . ILE A 1 131 ? 5.899 0.194 5.180 1.00 97.75 131 ILE A CA 1
ATOM 1025 C C . ILE A 1 131 ? 4.696 -0.702 5.449 1.00 97.75 131 ILE A C 1
ATOM 1027 O O . ILE A 1 131 ? 3.545 -0.311 5.252 1.00 97.75 131 ILE A O 1
ATOM 1031 N N . ILE A 1 132 ? 4.982 -1.928 5.874 1.00 97.94 132 ILE A N 1
ATOM 1032 C CA . ILE A 1 132 ? 3.984 -2.964 6.106 1.00 97.94 132 ILE A CA 1
ATOM 1033 C C . ILE A 1 132 ? 4.195 -3.539 7.499 1.00 97.94 132 ILE A C 1
ATOM 1035 O O . ILE A 1 132 ? 5.287 -4.018 7.812 1.00 97.94 132 ILE A O 1
ATOM 1039 N N . LEU A 1 133 ? 3.151 -3.522 8.326 1.00 97.00 133 LEU A N 1
ATOM 1040 C CA . LEU A 1 133 ? 3.118 -4.250 9.591 1.00 97.00 133 LEU A CA 1
ATOM 1041 C C . LEU A 1 133 ? 2.204 -5.468 9.447 1.00 97.00 133 LEU A C 1
ATOM 1043 O O . LEU A 1 133 ? 0.984 -5.332 9.386 1.00 97.00 133 LEU A O 1
ATOM 1047 N N . PHE A 1 134 ? 2.806 -6.654 9.428 1.00 96.56 134 PHE A N 1
ATOM 1048 C CA . PHE A 1 134 ? 2.088 -7.919 9.366 1.00 96.56 134 PHE A CA 1
ATOM 1049 C C . PHE A 1 134 ? 1.645 -8.349 10.764 1.00 96.56 134 PHE A C 1
ATOM 1051 O O . PHE A 1 134 ? 2.479 -8.651 11.631 1.00 96.56 134 PHE A O 1
ATOM 1058 N N . ALA A 1 135 ? 0.333 -8.388 10.984 1.00 92.69 135 ALA A N 1
ATOM 1059 C CA . ALA A 1 135 ? -0.251 -8.769 12.264 1.00 92.69 135 ALA A CA 1
ATOM 1060 C C . ALA A 1 135 ? -0.271 -10.296 12.416 1.00 92.69 135 ALA A C 1
ATOM 1062 O O . ALA A 1 135 ? -0.554 -11.018 11.460 1.00 92.69 135 ALA A O 1
ATOM 1063 N N . ASN A 1 136 ? 0.021 -10.799 13.621 1.00 92.88 136 ASN A N 1
ATOM 1064 C CA . ASN A 1 136 ? 0.045 -12.237 13.921 1.00 92.88 136 ASN A CA 1
ATOM 1065 C C . ASN A 1 136 ? 0.845 -13.056 12.882 1.00 92.88 136 ASN A C 1
ATOM 1067 O O . ASN A 1 136 ? 0.406 -14.100 12.399 1.00 92.88 136 ASN A O 1
ATOM 1071 N N . THR A 1 137 ? 2.002 -12.530 12.482 1.00 94.12 137 THR A N 1
ATOM 1072 C CA . THR A 1 137 ? 2.792 -13.060 11.369 1.00 94.12 137 THR A CA 1
ATOM 1073 C C . THR A 1 137 ? 4.270 -13.086 11.737 1.00 94.12 137 THR A C 1
ATOM 1075 O O . THR A 1 137 ? 4.852 -12.079 12.155 1.00 94.12 137 THR A O 1
ATOM 1078 N N . SER A 1 138 ? 4.892 -14.257 11.585 1.00 93.19 138 SER A N 1
ATOM 1079 C CA . SER A 1 138 ? 6.327 -14.438 11.809 1.00 93.19 138 SER A CA 1
ATOM 1080 C C . SER A 1 138 ? 7.150 -13.828 10.671 1.00 93.19 138 SER A C 1
ATOM 1082 O O . SER A 1 138 ? 6.664 -13.678 9.551 1.00 93.19 138 SER A O 1
ATOM 1084 N N . ARG A 1 139 ? 8.436 -13.548 10.912 1.00 92.19 139 ARG A N 1
ATOM 1085 C CA . ARG A 1 139 ? 9.329 -13.025 9.861 1.00 92.19 139 ARG A CA 1
ATOM 1086 C C . ARG A 1 139 ? 9.405 -13.937 8.632 1.00 92.19 139 ARG A C 1
ATOM 1088 O O . ARG A 1 139 ? 9.571 -13.445 7.521 1.00 92.19 139 ARG A O 1
ATOM 1095 N N . HIS A 1 140 ? 9.319 -15.251 8.831 1.00 93.88 140 HIS A N 1
ATOM 1096 C CA . HIS A 1 140 ? 9.335 -16.223 7.739 1.00 93.88 140 HIS A CA 1
ATOM 1097 C C . HIS A 1 140 ? 8.063 -16.129 6.885 1.00 93.88 140 HIS A C 1
ATOM 1099 O O . HIS A 1 140 ? 8.130 -16.094 5.657 1.00 93.88 140 HIS A O 1
ATOM 1105 N N . ASP A 1 141 ? 6.904 -16.023 7.531 1.00 95.00 141 ASP A N 1
ATOM 1106 C CA . ASP A 1 141 ? 5.621 -15.928 6.832 1.00 95.00 141 ASP A CA 1
ATOM 1107 C C . ASP A 1 141 ? 5.468 -14.569 6.139 1.00 95.00 141 ASP A C 1
ATOM 1109 O O . ASP A 1 141 ? 4.992 -14.504 5.009 1.00 95.00 141 ASP A O 1
ATOM 1113 N N . ALA A 1 142 ? 5.973 -13.497 6.759 1.00 95.75 142 ALA A N 1
ATOM 1114 C CA . ALA A 1 142 ? 6.079 -12.186 6.128 1.00 95.75 142 ALA A CA 1
ATOM 1115 C C . ALA A 1 142 ? 6.968 -12.237 4.875 1.00 95.75 142 ALA A C 1
ATOM 1117 O O . ALA A 1 142 ? 6.594 -11.701 3.838 1.00 95.75 142 ALA A O 1
ATOM 1118 N N . ALA A 1 143 ? 8.110 -12.934 4.925 1.00 95.88 143 ALA A N 1
ATOM 1119 C CA . ALA A 1 143 ? 8.957 -13.127 3.746 1.00 95.88 143 ALA A CA 1
ATOM 1120 C C . ALA A 1 143 ? 8.226 -13.888 2.626 1.00 95.88 143 ALA A C 1
ATOM 1122 O O . ALA A 1 143 ? 8.290 -13.484 1.469 1.00 95.88 143 ALA A O 1
ATOM 1123 N N . THR A 1 144 ? 7.455 -14.920 2.976 1.00 96.56 144 THR A N 1
ATOM 1124 C CA . THR A 1 144 ? 6.631 -15.678 2.017 1.00 96.56 144 THR A CA 1
ATOM 1125 C C . THR A 1 144 ? 5.547 -14.795 1.376 1.00 96.56 144 THR A C 1
ATOM 1127 O O . THR A 1 144 ? 5.287 -14.874 0.171 1.00 96.56 144 THR A O 1
ATOM 1130 N N . ALA A 1 145 ? 4.925 -13.910 2.160 1.00 96.81 145 ALA A N 1
ATOM 1131 C CA . ALA A 1 145 ? 3.966 -12.932 1.651 1.00 96.81 145 ALA A CA 1
ATOM 1132 C C . ALA A 1 145 ? 4.640 -11.930 0.695 1.00 96.81 145 ALA A C 1
ATOM 1134 O O . ALA A 1 145 ? 4.114 -11.659 -0.385 1.00 96.81 145 ALA A O 1
ATOM 1135 N N . MET A 1 146 ? 5.836 -11.440 1.034 1.00 97.88 146 MET A N 1
ATOM 1136 C CA . MET A 1 146 ? 6.611 -10.550 0.164 1.00 97.88 146 MET A CA 1
ATOM 1137 C C . MET A 1 146 ? 7.045 -11.233 -1.141 1.00 97.88 146 MET A C 1
ATOM 1139 O O . MET A 1 146 ? 6.974 -10.620 -2.202 1.00 97.88 146 MET A O 1
ATOM 1143 N N . GLU A 1 147 ? 7.418 -12.514 -1.109 1.00 97.00 147 GLU A N 1
ATOM 1144 C CA . GLU A 1 147 ? 7.679 -13.300 -2.324 1.00 97.00 147 GLU A CA 1
ATOM 1145 C C . GLU A 1 147 ? 6.425 -13.442 -3.195 1.00 97.00 147 GLU A C 1
ATOM 1147 O O . GLU A 1 147 ? 6.495 -13.377 -4.424 1.00 97.00 147 GLU A O 1
ATOM 1152 N N . THR A 1 148 ? 5.254 -13.591 -2.574 1.00 96.94 148 THR A N 1
ATOM 1153 C CA . THR A 1 148 ? 3.971 -13.607 -3.291 1.00 96.94 148 THR A CA 1
ATOM 1154 C C . THR A 1 148 ? 3.709 -12.265 -3.979 1.00 96.94 148 THR A C 1
ATOM 1156 O O . THR A 1 148 ? 3.342 -12.247 -5.156 1.00 96.94 148 THR A O 1
ATOM 1159 N N . LEU A 1 149 ? 3.971 -11.142 -3.299 1.00 98.31 149 LEU A N 1
ATOM 1160 C CA . LEU A 1 149 ? 3.897 -9.811 -3.906 1.00 98.31 149 LEU A CA 1
ATOM 1161 C C . LEU A 1 149 ? 4.858 -9.681 -5.099 1.00 98.31 149 LEU A C 1
ATOM 1163 O O . LEU A 1 149 ? 4.445 -9.196 -6.152 1.00 98.31 149 LEU A O 1
ATOM 1167 N N . SER A 1 150 ? 6.095 -10.176 -4.988 1.00 97.94 150 SER A N 1
ATOM 1168 C CA . SER A 1 150 ? 7.062 -10.172 -6.097 1.00 97.94 150 SER A CA 1
ATOM 1169 C C . SER A 1 150 ? 6.545 -10.925 -7.326 1.00 97.94 150 SER A C 1
ATOM 1171 O O . SER A 1 150 ? 6.654 -10.433 -8.451 1.00 97.94 150 SER A O 1
ATOM 1173 N N . HIS A 1 151 ? 5.929 -12.097 -7.137 1.00 97.88 151 HIS A N 1
ATOM 1174 C CA . HIS A 1 151 ? 5.310 -12.845 -8.236 1.00 97.88 151 HIS A CA 1
ATOM 1175 C C . HIS A 1 151 ? 4.120 -12.100 -8.857 1.00 97.88 151 HIS A C 1
ATOM 1177 O O . HIS A 1 151 ? 3.960 -12.104 -10.081 1.00 97.88 151 HIS A O 1
ATOM 1183 N N . ASN A 1 152 ? 3.302 -11.438 -8.037 1.00 98.00 152 ASN A N 1
ATOM 1184 C CA . ASN A 1 152 ? 2.175 -10.636 -8.513 1.00 98.00 152 ASN A CA 1
ATOM 1185 C C . ASN A 1 152 ? 2.648 -9.429 -9.333 1.00 98.00 152 ASN A C 1
ATOM 1187 O O . ASN A 1 152 ? 2.096 -9.174 -10.402 1.00 98.00 152 ASN A O 1
ATOM 1191 N N . VAL A 1 153 ? 3.712 -8.752 -8.896 1.00 98.19 153 VAL A N 1
ATOM 1192 C CA . VAL A 1 153 ? 4.368 -7.673 -9.649 1.00 98.19 153 VAL A CA 1
ATOM 1193 C C . VAL A 1 153 ? 4.922 -8.182 -10.981 1.00 98.19 153 VAL A C 1
ATOM 1195 O O . VAL A 1 153 ? 4.681 -7.574 -12.024 1.00 98.19 153 VAL A O 1
ATOM 1198 N N . ALA A 1 154 ? 5.595 -9.335 -10.989 1.00 97.62 154 ALA A N 1
ATOM 1199 C CA . ALA A 1 154 ? 6.096 -9.931 -12.226 1.00 97.62 154 ALA A CA 1
ATOM 1200 C C . ALA A 1 154 ? 4.961 -10.254 -13.214 1.00 97.62 154 ALA A C 1
ATOM 1202 O O . ALA A 1 154 ? 5.094 -9.997 -14.412 1.00 97.62 154 ALA A O 1
ATOM 1203 N N . ARG A 1 155 ? 3.828 -10.777 -12.724 1.00 97.75 155 ARG A N 1
ATOM 1204 C CA . ARG A 1 155 ? 2.632 -11.016 -13.547 1.00 97.75 155 ARG A CA 1
ATOM 1205 C C . ARG A 1 155 ? 2.040 -9.707 -14.068 1.00 97.75 155 ARG A C 1
ATOM 1207 O O . ARG A 1 155 ? 1.709 -9.637 -15.248 1.00 97.75 155 ARG A O 1
ATOM 1214 N N . PHE A 1 156 ? 1.925 -8.687 -13.220 1.00 97.81 156 PHE A N 1
ATOM 1215 C CA . PHE A 1 156 ? 1.439 -7.369 -13.618 1.00 97.81 156 PHE A CA 1
ATOM 1216 C C . PHE A 1 156 ? 2.275 -6.801 -14.770 1.00 97.81 156 PHE A C 1
ATOM 1218 O O . PHE A 1 156 ? 1.712 -6.443 -15.799 1.00 97.81 156 PHE A O 1
ATOM 1225 N N . ASN A 1 157 ? 3.606 -6.832 -14.668 1.00 97.50 157 ASN A N 1
ATOM 1226 C CA . ASN A 1 157 ? 4.504 -6.331 -15.717 1.00 97.50 157 ASN A CA 1
ATOM 1227 C C . ASN A 1 157 ? 4.370 -7.072 -17.062 1.00 97.50 157 ASN A C 1
ATOM 1229 O O . ASN A 1 157 ? 4.716 -6.517 -18.098 1.00 97.50 157 ASN A O 1
ATOM 1233 N N . GLN A 1 158 ? 3.894 -8.322 -17.071 1.00 96.19 158 GLN A N 1
ATOM 1234 C CA . GLN A 1 158 ? 3.655 -9.079 -18.309 1.00 96.19 158 GLN A CA 1
ATOM 1235 C C . GLN A 1 158 ? 2.322 -8.729 -18.980 1.00 96.19 158 GLN A C 1
ATOM 1237 O O . GLN A 1 158 ? 2.154 -8.967 -20.174 1.00 96.19 158 GLN A O 1
ATOM 1242 N N . GLN A 1 159 ? 1.357 -8.237 -18.205 1.00 94.94 159 GLN A N 1
ATOM 1243 C CA . GLN A 1 159 ? -0.024 -8.029 -18.643 1.00 94.94 159 GLN A CA 1
ATOM 1244 C C . GLN A 1 159 ? -0.355 -6.553 -18.852 1.00 94.94 159 GLN A C 1
ATOM 1246 O O . GLN A 1 159 ? -1.221 -6.222 -19.662 1.00 94.94 159 GLN A O 1
ATOM 1251 N N . ALA A 1 160 ? 0.300 -5.670 -18.106 1.00 91.19 160 ALA A N 1
ATOM 1252 C CA . ALA A 1 160 ? 0.030 -4.252 -18.150 1.00 91.19 160 ALA A CA 1
ATOM 1253 C C . ALA A 1 160 ? 0.576 -3.632 -19.442 1.00 91.19 160 ALA A C 1
ATOM 1255 O O . ALA A 1 160 ? 1.686 -3.920 -19.878 1.00 91.19 160 ALA A O 1
ATOM 1256 N N . ALA A 1 161 ? -0.214 -2.745 -20.043 1.00 91.69 161 ALA A N 1
ATOM 1257 C CA . ALA A 1 161 ? 0.152 -2.020 -21.260 1.00 91.69 161 ALA A CA 1
ATOM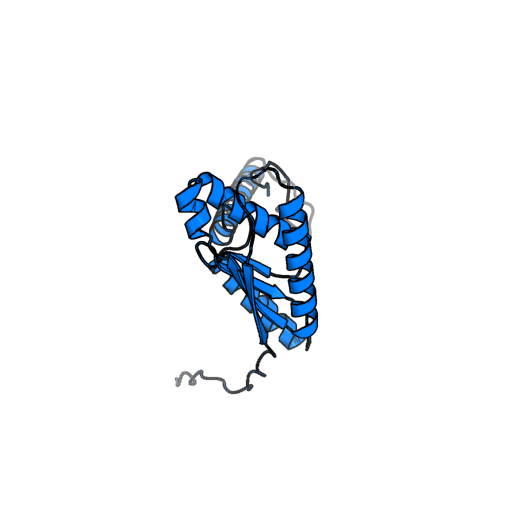 1258 C C . ALA A 1 161 ? 0.879 -0.688 -20.973 1.00 91.69 161 ALA A C 1
ATOM 1260 O O . ALA A 1 161 ? 0.958 0.171 -21.851 1.00 91.69 161 ALA A O 1
ATOM 1261 N N . ASN A 1 162 ? 1.347 -0.475 -19.738 1.00 91.62 162 ASN A N 1
ATOM 1262 C CA . ASN A 1 162 ? 2.064 0.742 -19.361 1.00 91.62 162 ASN A CA 1
ATOM 1263 C C . ASN A 1 162 ? 3.525 0.703 -19.871 1.00 91.62 162 ASN A C 1
ATOM 1265 O O . ASN A 1 162 ? 4.041 -0.371 -20.187 1.00 91.62 162 ASN A O 1
ATOM 1269 N N . PRO A 1 163 ? 4.192 1.863 -20.021 1.00 94.06 163 PRO A N 1
ATOM 1270 C CA . PRO A 1 163 ? 5.512 1.927 -20.649 1.00 94.06 163 PRO A CA 1
ATOM 1271 C C . PRO A 1 163 ? 6.680 1.612 -19.694 1.00 94.06 163 PRO A C 1
ATOM 1273 O O . PRO A 1 163 ? 7.838 1.692 -20.106 1.00 94.06 163 PRO A O 1
ATOM 1276 N N . TRP A 1 164 ? 6.398 1.268 -18.437 1.00 96.38 164 TRP A N 1
ATOM 1277 C CA . TRP A 1 164 ? 7.374 1.024 -17.375 1.00 96.38 164 TRP A CA 1
ATOM 1278 C C . TRP A 1 164 ? 7.215 -0.385 -16.791 1.00 96.38 164 TRP A C 1
ATOM 1280 O O . TRP A 1 164 ? 6.353 -1.158 -17.184 1.00 96.38 164 TRP A O 1
ATOM 1290 N N . GLN A 1 165 ? 8.103 -0.767 -15.878 1.00 96.44 165 GLN A N 1
ATOM 1291 C CA . GLN A 1 165 ? 7.978 -2.011 -15.124 1.00 96.44 165 GLN A CA 1
ATOM 1292 C C . GLN A 1 165 ? 8.131 -1.695 -13.647 1.00 96.44 165 GLN A C 1
ATOM 1294 O O . GLN A 1 165 ? 9.021 -0.934 -13.268 1.00 96.44 165 GLN A O 1
ATOM 1299 N N . LEU A 1 166 ? 7.278 -2.295 -12.822 1.00 97.25 166 LEU A N 1
ATOM 1300 C CA . LEU A 1 166 ? 7.431 -2.233 -11.377 1.00 97.25 166 LEU A CA 1
ATOM 1301 C C . LEU A 1 166 ? 8.544 -3.172 -10.935 1.00 97.25 166 LEU A C 1
ATOM 1303 O O . LEU A 1 166 ? 8.589 -4.341 -11.322 1.00 97.25 166 LEU A O 1
ATOM 1307 N N . ALA A 1 167 ? 9.402 -2.663 -10.072 1.00 96.81 167 ALA A N 1
ATOM 1308 C CA . ALA A 1 167 ? 10.368 -3.431 -9.315 1.00 96.81 167 ALA A CA 1
ATOM 1309 C C . ALA A 1 167 ? 10.472 -2.793 -7.931 1.00 96.81 167 ALA A C 1
ATOM 1311 O O . ALA A 1 167 ? 10.214 -1.598 -7.778 1.00 96.81 167 ALA A O 1
ATOM 1312 N N . PHE A 1 168 ? 10.782 -3.593 -6.920 1.00 98.25 168 PHE A N 1
ATOM 1313 C CA . PHE A 1 168 ? 10.911 -3.103 -5.560 1.00 98.25 168 PHE A CA 1
ATOM 1314 C C . PHE A 1 168 ? 11.939 -3.919 -4.786 1.00 98.25 168 PHE A C 1
ATOM 1316 O O . PHE A 1 168 ? 12.055 -5.138 -4.953 1.00 98.25 168 PHE A O 1
ATOM 1323 N N . SER A 1 169 ? 12.612 -3.235 -3.873 1.00 97.69 169 SER A N 1
ATOM 1324 C CA . SER A 1 169 ? 13.483 -3.825 -2.869 1.00 97.69 169 SER A CA 1
ATOM 1325 C C . SER A 1 169 ? 12.774 -3.819 -1.519 1.00 97.69 169 SER A C 1
ATOM 1327 O O . SER A 1 169 ? 11.992 -2.918 -1.221 1.00 97.69 169 SER A O 1
ATOM 1329 N N . TRP A 1 170 ? 13.025 -4.826 -0.680 1.00 97.56 170 TRP A N 1
ATOM 1330 C CA . TRP A 1 170 ? 12.410 -4.888 0.645 1.00 97.56 170 TRP A CA 1
ATOM 1331 C C . TRP A 1 170 ? 13.320 -5.503 1.706 1.00 97.56 170 TRP A C 1
ATOM 1333 O O . TRP A 1 170 ? 14.204 -6.311 1.417 1.00 97.56 170 TRP A O 1
ATOM 1343 N N . ALA A 1 171 ? 13.071 -5.133 2.961 1.00 93.12 171 ALA A N 1
ATOM 1344 C CA . ALA A 1 171 ? 13.729 -5.702 4.130 1.00 93.12 171 ALA A CA 1
ATOM 1345 C C . ALA A 1 171 ? 12.720 -5.905 5.262 1.00 93.12 171 ALA A C 1
ATOM 1347 O O . ALA A 1 171 ? 11.928 -5.009 5.545 1.00 93.12 171 ALA A O 1
ATOM 1348 N N . ALA A 1 172 ? 12.774 -7.060 5.938 1.00 89.31 172 ALA A N 1
ATOM 1349 C CA . ALA A 1 172 ? 11.897 -7.362 7.069 1.00 89.31 172 ALA A CA 1
ATOM 1350 C C . ALA A 1 172 ? 12.644 -7.633 8.379 1.00 89.31 172 ALA A C 1
ATOM 1352 O O . ALA A 1 172 ? 13.632 -8.381 8.426 1.00 89.31 172 ALA A O 1
ATOM 1353 N N . SER A 1 173 ? 12.093 -7.083 9.460 1.00 86.62 173 SER A N 1
ATOM 1354 C CA . SER A 1 173 ? 12.501 -7.317 10.842 1.00 86.62 173 SER A CA 1
ATOM 1355 C C . SER A 1 173 ? 11.377 -7.992 11.624 1.00 86.62 173 SER A C 1
ATOM 1357 O O . SER A 1 173 ? 10.196 -7.738 11.386 1.00 86.62 173 SER A O 1
ATOM 1359 N N . ASN A 1 174 ? 11.748 -8.849 12.577 1.00 77.31 174 ASN A N 1
ATOM 1360 C CA . ASN A 1 174 ? 10.794 -9.394 13.533 1.00 77.31 174 ASN A CA 1
ATOM 1361 C C . ASN A 1 174 ? 10.734 -8.455 14.736 1.00 77.31 174 ASN A C 1
ATOM 1363 O O . ASN A 1 174 ? 11.740 -8.270 15.424 1.00 77.31 174 ASN A O 1
ATOM 1367 N N . THR A 1 175 ? 9.563 -7.910 15.033 1.00 63.81 175 THR A N 1
ATOM 1368 C CA . THR A 1 175 ? 9.317 -7.273 16.325 1.00 63.81 175 THR A CA 1
ATOM 1369 C C . THR A 1 175 ? 8.712 -8.316 17.241 1.00 63.81 175 THR A C 1
ATOM 1371 O O . THR A 1 175 ? 7.505 -8.532 17.262 1.00 63.81 175 THR A O 1
ATOM 1374 N N . ILE A 1 176 ? 9.562 -8.969 18.032 1.00 56.69 176 ILE A N 1
ATOM 1375 C CA . ILE A 1 176 ? 9.086 -9.500 19.308 1.00 56.69 176 ILE A CA 1
ATOM 1376 C C . ILE A 1 176 ? 8.783 -8.247 20.130 1.00 56.69 176 ILE A C 1
ATOM 1378 O O . ILE A 1 176 ? 9.726 -7.478 20.351 1.00 56.69 176 ILE A O 1
ATOM 1382 N N . PRO A 1 177 ? 7.525 -7.967 20.526 1.00 53.25 177 PRO A N 1
ATOM 1383 C CA . PRO A 1 177 ? 7.270 -6.818 21.377 1.00 53.25 177 PRO A CA 1
ATOM 1384 C C . PRO A 1 177 ? 8.175 -6.980 22.603 1.00 53.25 177 PRO A C 1
ATOM 1386 O O . PRO A 1 177 ? 8.086 -8.020 23.268 1.00 53.25 177 PRO A O 1
ATOM 1389 N N . PRO A 1 178 ? 9.104 -6.039 22.875 1.00 46.72 178 PRO A N 1
ATOM 1390 C CA . PRO A 1 178 ? 9.934 -6.149 24.057 1.00 46.72 178 PRO A CA 1
ATOM 1391 C C . PRO A 1 178 ? 8.984 -6.298 25.241 1.00 46.72 178 PRO A C 1
ATOM 1393 O O . PRO A 1 178 ? 7.983 -5.581 25.340 1.00 46.72 178 PRO A O 1
ATOM 1396 N N . ALA A 1 179 ? 9.244 -7.280 26.104 1.00 47.16 179 ALA A N 1
ATOM 1397 C CA . ALA A 1 179 ? 8.569 -7.338 27.387 1.00 47.16 179 ALA A CA 1
ATOM 1398 C C . ALA A 1 179 ? 8.798 -5.971 28.033 1.00 47.16 179 ALA A C 1
ATOM 1400 O O . ALA A 1 179 ? 9.941 -5.624 28.327 1.00 47.16 179 ALA A O 1
ATOM 1401 N N . ILE A 1 180 ? 7.748 -5.157 28.169 1.00 46.62 180 ILE A N 1
ATOM 1402 C CA . ILE A 1 180 ? 7.862 -3.917 28.930 1.00 46.62 180 ILE A CA 1
ATOM 1403 C C . ILE A 1 180 ? 8.286 -4.379 30.326 1.00 46.62 180 ILE A C 1
ATOM 1405 O O . ILE A 1 180 ? 7.545 -5.159 30.934 1.00 46.62 180 ILE A O 1
ATOM 1409 N N . PRO A 1 181 ? 9.460 -3.980 30.848 1.00 37.12 181 PRO A N 1
ATOM 1410 C CA . PRO A 1 181 ? 9.731 -4.233 32.244 1.00 37.12 181 PRO A CA 1
ATOM 1411 C C . PRO A 1 181 ? 8.670 -3.449 33.014 1.00 37.12 181 PRO A C 1
ATOM 1413 O O . PRO A 1 181 ? 8.584 -2.226 32.912 1.00 37.12 181 PRO A O 1
ATOM 1416 N N . VAL A 1 182 ? 7.810 -4.159 33.741 1.00 48.12 182 VAL A N 1
ATOM 1417 C CA . VAL A 1 182 ? 6.856 -3.545 34.663 1.00 48.12 182 VAL A CA 1
ATOM 1418 C C . VAL A 1 182 ? 7.672 -2.892 35.782 1.00 48.12 182 VAL A C 1
ATOM 1420 O O . VAL A 1 182 ? 8.029 -3.535 36.762 1.00 48.12 182 VAL A O 1
ATOM 1423 N N . SER A 1 183 ? 8.053 -1.631 35.594 1.00 43.22 183 SER A N 1
ATOM 1424 C CA . SER A 1 183 ? 8.838 -0.817 36.526 1.00 43.22 183 SER A CA 1
ATOM 1425 C C . SER A 1 183 ? 8.818 0.618 35.987 1.00 43.22 183 SER A C 1
ATOM 1427 O O . SER A 1 183 ? 9.373 0.861 34.926 1.00 43.22 183 SER A O 1
ATOM 1429 N N . THR A 1 184 ? 8.203 1.640 36.576 1.00 38.69 184 THR A N 1
ATOM 1430 C CA . THR A 1 184 ? 7.766 1.898 37.953 1.00 38.69 184 THR A CA 1
ATOM 1431 C C . THR A 1 184 ? 6.851 3.125 37.919 1.00 38.69 184 THR A C 1
ATOM 1433 O O . THR A 1 184 ? 7.087 4.056 37.149 1.00 38.69 184 THR A O 1
ATOM 1436 N N . ARG A 1 185 ? 5.849 3.153 38.806 1.00 42.38 185 ARG A N 1
ATOM 1437 C CA . ARG A 1 185 ? 5.149 4.374 39.230 1.00 42.38 185 ARG A CA 1
ATOM 1438 C C . ARG A 1 185 ? 6.154 5.497 39.514 1.00 42.38 185 ARG A C 1
ATOM 1440 O O . ARG A 1 185 ? 6.985 5.340 40.401 1.00 42.38 185 ARG A O 1
ATOM 1447 N N . TRP A 1 186 ? 5.986 6.641 38.860 1.00 37.47 186 TRP A N 1
ATOM 1448 C CA . TRP A 1 186 ? 6.530 7.919 39.317 1.00 37.47 186 TRP A CA 1
ATOM 1449 C C . TRP A 1 186 ? 5.381 8.924 39.432 1.00 37.47 186 TRP A C 1
ATOM 1451 O O . TRP A 1 186 ? 5.076 9.660 38.503 1.00 37.47 186 TRP A O 1
ATOM 1461 N N . TRP A 1 187 ? 4.719 8.922 40.588 1.00 34.59 187 TRP A N 1
ATOM 1462 C CA . TRP A 1 187 ? 4.007 10.088 41.111 1.00 34.59 187 TRP A CA 1
ATOM 1463 C C . TRP A 1 187 ? 4.601 10.345 42.500 1.00 34.59 187 TRP A C 1
ATOM 1465 O O . TRP A 1 187 ? 4.520 9.442 43.340 1.00 34.59 187 TRP A O 1
ATOM 1475 N N . PRO A 1 188 ? 5.241 11.495 42.776 1.00 36.75 188 PRO A N 1
ATOM 1476 C CA . PRO A 1 188 ? 5.608 11.823 44.145 1.00 36.75 188 PRO A CA 1
ATOM 1477 C C . PRO A 1 188 ? 4.320 12.131 44.925 1.00 36.75 188 PRO A C 1
ATOM 1479 O O . PRO A 1 188 ? 3.451 12.824 44.394 1.00 36.75 188 PRO A O 1
ATOM 1482 N N . PRO A 1 189 ? 4.131 11.625 46.158 1.00 42.19 189 PRO A N 1
ATOM 1483 C CA . PRO A 1 189 ? 2.968 12.003 46.947 1.00 42.19 189 PRO A CA 1
ATOM 1484 C C . PRO A 1 189 ? 2.959 13.524 47.136 1.00 42.19 189 PRO A C 1
ATOM 1486 O O . PRO A 1 189 ? 3.976 14.116 47.496 1.00 42.19 189 PRO A O 1
ATOM 1489 N N . LEU A 1 190 ? 1.803 14.141 46.883 1.00 47.25 190 LEU A N 1
ATOM 1490 C CA . LEU A 1 190 ? 1.519 15.503 47.322 1.00 47.25 190 LEU A CA 1
ATOM 1491 C C . LEU A 1 190 ? 1.612 15.492 48.850 1.00 47.25 190 LEU A C 1
ATOM 1493 O O . LEU A 1 190 ? 0.748 14.928 49.522 1.00 47.25 190 LEU A O 1
ATOM 1497 N N . THR A 1 191 ? 2.694 16.037 49.395 1.00 53.56 191 THR A N 1
ATOM 1498 C CA . THR A 1 191 ? 2.770 16.351 50.820 1.00 53.56 191 THR A CA 1
ATOM 1499 C C . THR A 1 191 ? 1.878 17.554 51.096 1.00 53.56 191 THR A C 1
ATOM 1501 O O . THR A 1 191 ? 1.946 18.547 50.368 1.00 53.56 191 THR A O 1
ATOM 1504 N N . ALA A 1 192 ? 1.029 17.382 52.109 1.00 51.62 192 ALA A N 1
ATOM 1505 C CA . ALA A 1 192 ? 0.081 18.345 52.659 1.00 51.62 192 ALA A CA 1
ATOM 1506 C C . ALA A 1 192 ? 0.742 19.616 53.210 1.00 51.62 192 ALA A C 1
ATOM 1508 O O . ALA A 1 192 ? 1.931 19.541 53.601 1.00 51.62 192 ALA A O 1
#

Radius of gyration: 22.48 Å; Cα contacts (8 Å, |Δi|>4): 224; chains: 1; bounding box: 55×37×74 Å

Solvent-accessible surface area (backbone atoms only — not comparable to full-atom values): 11136 Å² total; per-residue (Å²): 74,66,48,99,88,66,50,75,80,50,78,89,75,89,87,70,99,62,97,77,86,77,52,75,67,56,49,47,53,52,50,54,53,49,50,53,55,44,51,51,50,51,54,51,46,66,63,20,39,29,88,83,53,71,32,23,16,55,61,30,40,54,60,50,49,53,55,50,50,57,49,25,55,78,67,74,42,44,31,17,39,34,43,36,38,45,54,64,48,66,58,42,28,76,74,67,34,60,73,50,34,52,51,51,51,32,51,52,42,51,49,47,62,71,65,50,56,92,77,35,48,53,22,42,64,56,96,61,32,33,39,36,40,37,58,72,23,47,50,67,57,48,50,54,50,52,53,50,41,52,52,52,42,55,52,45,55,75,70,53,90,62,97,72,69,79,47,70,51,75,53,76,47,66,46,71,66,72,79,73,73,92,74,75,94,86,74,82,80,85,77,129

Secondary structure (DSSP, 8-state):
-B-TTS-B--------SS--PPPHHHHHHHHHHHHHHHHHHHHHHHHHB-TTT-SEEHHHHHHHHHHHHHHHHHHT--EEEEEEEETTHHHHHHHH-HHHHHHHHHHHHHHHHHHS-TTSEEEE-SSSEEEEEETT--HHHHHHHHHHHHHHHHHHHHH--SSS---EEEEEEEE-----------------

pLDDT: mean 85.69, std 16.2, range [34.59, 98.62]

Organism: Klebsiella pneumoniae (NCBI:txid573)